Protein AF-0000000082602924 (afdb_homodimer)

Nearest PDB structures (foldseek):
  3fac-assembly6_F  TM=8.490E-01  e=7.541E-09  Cereibacter sphaeroides 2.4.1
  9bln-assembly1_U  TM=2.826E-01  e=4.260E+00  Homo sapiens
  8oz0-assembly1_I  TM=2.566E-01  e=4.260E+00  Homo sapiens
  6c5v-assembly1_A  TM=2.042E-01  e=4.821E+00  human gammaherpesvirus 4
  3fac-assembly6_F  TM=8.490E-01  e=7.021E-09  Cereibacter sphaeroides 2.4.1

Radius of gyration: 43.22 Å; Cα contacts (8 Å, |Δi|>4): 632; chains: 2; bounding box: 108×196×93 Å

Structure (mmCIF, N/CA/C/O backbone):
data_AF-0000000082602924-model_v1
#
loop_
_entity.id
_entity.type
_entity.pdbx_description
1 polymer 'Centromere protein V'
#
loop_
_atom_site.group_PDB
_atom_site.id
_atom_site.type_symbol
_atom_site.label_atom_id
_atom_site.label_alt_id
_atom_site.label_comp_id
_atom_site.label_asym_id
_atom_site.label_entity_id
_atom_site.label_seq_id
_atom_site.pdbx_PDB_ins_code
_atom_site.Cartn_x
_atom_site.Cartn_y
_atom_site.Cartn_z
_atom_site.occupancy
_atom_site.B_iso_or_equiv
_atom_site.auth_seq_id
_atom_site.auth_comp_id
_atom_site.auth_asym_id
_atom_site.auth_atom_id
_atom_site.pdbx_PDB_model_num
ATOM 1 N N . MET A 1 1 ? 17.094 116.312 -59.375 1 24.36 1 MET A N 1
ATOM 2 C CA . MET A 1 1 ? 17.141 116.312 -57.906 1 24.36 1 MET A CA 1
ATOM 3 C C . MET A 1 1 ? 16.641 115 -57.312 1 24.36 1 MET A C 1
ATOM 5 O O . MET A 1 1 ? 15.438 114.812 -57.219 1 24.36 1 MET A O 1
ATOM 9 N N . GLY A 1 2 ? 17.297 113.875 -57.625 1 24.22 2 GLY A N 1
ATOM 10 C CA . GLY A 1 2 ? 16.875 112.562 -57.969 1 24.22 2 GLY A CA 1
ATOM 11 C C . GLY A 1 2 ? 16.516 111.688 -56.75 1 24.22 2 GLY A C 1
ATOM 12 O O . GLY A 1 2 ? 15.812 110.688 -56.875 1 24.22 2 GLY A O 1
ATOM 13 N N . MET A 1 3 ? 17.094 112 -55.562 1 22.67 3 MET A N 1
ATOM 14 C CA . MET A 1 3 ? 17.844 110.938 -54.906 1 22.67 3 MET A CA 1
ATOM 15 C C . MET A 1 3 ? 16.906 110 -54.125 1 22.67 3 MET A C 1
ATOM 17 O O . MET A 1 3 ? 17.172 108.812 -54 1 22.67 3 MET A O 1
ATOM 21 N N . CYS A 1 4 ? 15.898 110.438 -53.375 1 23.81 4 CYS A N 1
ATOM 22 C CA . CYS A 1 4 ? 16.031 110.188 -51.969 1 23.81 4 CYS A CA 1
ATOM 23 C C . CYS A 1 4 ? 15.344 108.875 -51.562 1 23.81 4 CYS A C 1
ATOM 25 O O . CYS A 1 4 ? 14.523 108.812 -50.656 1 23.81 4 CYS A O 1
ATOM 27 N N . LEU A 1 5 ? 15.016 107.875 -52.469 1 27.69 5 LEU A N 1
ATOM 28 C CA . LEU A 1 5 ? 13.922 106.938 -52.219 1 27.69 5 LEU A CA 1
ATOM 29 C C . LEU A 1 5 ? 14.297 105.938 -51.125 1 27.69 5 LEU A C 1
ATOM 31 O O . LEU A 1 5 ? 15.242 105.188 -51.281 1 27.69 5 LEU A O 1
ATOM 35 N N . GLN A 1 6 ? 14.273 106.375 -49.844 1 22.84 6 GLN A N 1
ATOM 36 C CA . GLN A 1 6 ? 14.859 105.75 -48.688 1 22.84 6 GLN A CA 1
ATOM 37 C C . GLN A 1 6 ? 14.203 104.375 -48.438 1 22.84 6 GLN A C 1
ATOM 39 O O . GLN A 1 6 ? 12.977 104.25 -48.375 1 22.84 6 GLN A O 1
ATOM 44 N N . PRO A 1 7 ? 14.789 103.188 -48.75 1 22.53 7 PRO A N 1
ATOM 45 C CA . PRO A 1 7 ? 14.203 101.812 -48.781 1 22.53 7 PRO A CA 1
ATOM 46 C C . PRO A 1 7 ? 13.82 101.312 -47.406 1 22.53 7 PRO A C 1
ATOM 48 O O . PRO A 1 7 ? 13.031 100.375 -47.312 1 22.53 7 PRO A O 1
ATOM 51 N N . ARG A 1 8 ? 14.383 101.938 -46.25 1 23.73 8 ARG A N 1
ATOM 52 C CA . ARG A 1 8 ? 15.125 101.125 -45.312 1 23.73 8 ARG A CA 1
ATOM 53 C C . ARG A 1 8 ? 14.25 100 -44.719 1 23.73 8 ARG A C 1
ATOM 55 O O . ARG A 1 8 ? 13.016 100.125 -44.781 1 23.73 8 ARG A O 1
ATOM 62 N N . TYR A 1 9 ? 14.812 99 -43.906 1 20.02 9 TYR A N 1
ATOM 63 C CA . TYR A 1 9 ? 14.945 97.625 -43.375 1 20.02 9 TYR A CA 1
ATOM 64 C C . TYR A 1 9 ? 14.047 97.438 -42.156 1 20.02 9 TYR A C 1
ATOM 66 O O . TYR A 1 9 ? 14.062 98.25 -41.219 1 20.02 9 TYR A O 1
ATOM 74 N N . MET A 1 10 ? 12.766 97.188 -42.281 1 24.98 10 MET A N 1
ATOM 75 C CA . MET A 1 10 ? 11.812 97.125 -41.156 1 24.98 10 MET A CA 1
ATOM 76 C C . MET A 1 10 ? 12.297 96.188 -40.062 1 24.98 10 MET A C 1
ATOM 78 O O . MET A 1 10 ? 12.758 95.062 -40.344 1 24.98 10 MET A O 1
ATOM 82 N N . PRO A 1 11 ? 12.836 96.75 -38.906 1 24.25 11 PRO A N 1
ATOM 83 C CA . PRO A 1 11 ? 13.5 96.062 -37.812 1 24.25 11 PRO A CA 1
ATOM 84 C C . PRO A 1 11 ? 12.648 94.938 -37.219 1 24.25 11 PRO A C 1
ATOM 86 O O . PRO A 1 11 ? 11.422 95.062 -37.125 1 24.25 11 PRO A O 1
ATOM 89 N N . LEU A 1 12 ? 12.93 93.625 -37.438 1 27.38 12 LEU A N 1
ATOM 90 C CA . LEU A 1 12 ? 12.344 92.312 -37.094 1 27.38 12 LEU A CA 1
ATOM 91 C C . LEU A 1 12 ? 12.266 92.188 -35.562 1 27.38 12 LEU A C 1
ATOM 93 O O . LEU A 1 12 ? 13.297 92.125 -34.906 1 27.38 12 LEU A O 1
ATOM 97 N N . THR A 1 13 ? 11.57 93.062 -34.844 1 25.84 13 THR A N 1
ATOM 98 C CA . THR A 1 13 ? 11.68 93.062 -33.375 1 25.84 13 THR A CA 1
ATOM 99 C C . THR A 1 13 ? 11.633 91.688 -32.781 1 25.84 13 THR A C 1
ATOM 101 O O .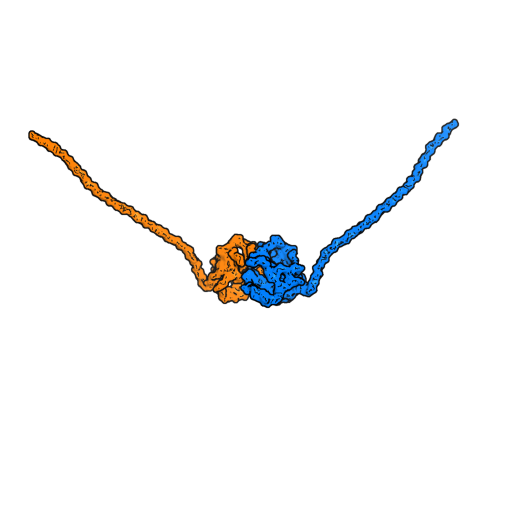 THR A 1 13 ? 11.242 90.75 -33.469 1 25.84 13 THR A O 1
ATOM 104 N N . GLY A 1 14 ? 11.789 91.562 -31.391 1 23.12 14 GLY A N 1
ATOM 105 C CA . GLY A 1 14 ? 12.391 90.875 -30.281 1 23.12 14 GLY A CA 1
ATOM 106 C C . GLY A 1 14 ? 11.555 89.688 -29.812 1 23.12 14 GLY A C 1
ATOM 107 O O . GLY A 1 14 ? 10.391 89.812 -29.453 1 23.12 14 GLY A O 1
ATOM 108 N N . ILE A 1 15 ? 11.57 88.5 -30.375 1 28.84 15 ILE A N 1
ATOM 109 C CA . ILE A 1 15 ? 10.789 87.312 -30.141 1 28.84 15 ILE A CA 1
ATOM 110 C C . ILE A 1 15 ? 10.992 86.812 -28.703 1 28.84 15 ILE A C 1
ATOM 112 O O . ILE A 1 15 ? 12.117 86.562 -28.281 1 28.84 15 ILE A O 1
ATOM 116 N N . GLU A 1 16 ? 10.375 87.5 -27.688 1 28.88 16 GLU A N 1
ATOM 117 C CA . GLU A 1 16 ? 10.664 87.188 -26.297 1 28.88 16 GLU A CA 1
ATOM 118 C C . GLU A 1 16 ? 10.484 85.688 -26.062 1 28.88 16 GLU A C 1
ATOM 120 O O . GLU A 1 16 ? 9.609 85.062 -26.656 1 28.88 16 GLU A O 1
ATOM 125 N N . PRO A 1 17 ? 11.547 84.938 -25.594 1 29.44 17 PRO A N 1
ATOM 126 C CA . PRO A 1 17 ? 11.664 83.5 -25.406 1 29.44 17 PRO A CA 1
ATOM 127 C C . PRO A 1 17 ? 10.602 82.938 -24.453 1 29.44 17 PRO A C 1
ATOM 129 O O . PRO A 1 17 ? 10.227 83.625 -23.484 1 29.44 17 PRO A O 1
ATOM 132 N N . GLY A 1 18 ? 9.469 82.375 -24.922 1 23.8 18 GLY A N 1
ATOM 133 C CA . GLY A 1 18 ? 8.359 81.688 -24.234 1 23.8 18 GLY A CA 1
ATOM 134 C C . GLY A 1 18 ? 8.797 80.75 -23.141 1 23.8 18 GLY A C 1
ATOM 135 O O . GLY A 1 18 ? 9.898 80.188 -23.203 1 23.8 18 GLY A O 1
ATOM 136 N N . THR A 1 19 ? 8.289 81 -21.906 1 29 19 THR A N 1
ATOM 137 C CA . THR A 1 19 ? 8.469 80.375 -20.594 1 29 19 THR A CA 1
ATOM 138 C C . THR A 1 19 ? 8.328 78.875 -20.672 1 29 19 THR A C 1
ATOM 140 O O . THR A 1 19 ? 7.379 78.375 -21.281 1 29 19 THR A O 1
ATOM 143 N N . LEU A 1 20 ? 9.422 78.125 -20.656 1 28.28 20 LEU A N 1
ATOM 144 C CA . LEU A 1 20 ? 9.609 76.688 -20.594 1 28.28 20 LEU A CA 1
ATOM 145 C C . LEU A 1 20 ? 8.719 76.062 -19.516 1 28.28 20 LEU A C 1
ATOM 147 O O . LEU A 1 20 ? 8.727 76.562 -18.359 1 28.28 20 LEU A O 1
ATOM 151 N N . GLN A 1 21 ? 7.516 75.625 -19.859 1 24.14 21 GLN A N 1
ATOM 152 C CA . GLN A 1 21 ? 6.574 74.812 -19.062 1 24.14 21 GLN A CA 1
ATOM 153 C C . GLN A 1 21 ? 7.277 73.688 -18.328 1 24.14 21 GLN A C 1
ATOM 155 O O . GLN A 1 21 ? 7.992 72.875 -18.938 1 24.14 21 GLN A O 1
ATOM 160 N N . SER A 1 22 ? 7.742 73.938 -17.094 1 25.42 22 SER A N 1
ATOM 161 C CA . SER A 1 22 ? 8.336 72.938 -16.203 1 25.42 22 SER A CA 1
ATOM 162 C C . SER A 1 22 ? 7.488 71.688 -16.125 1 25.42 22 SER A C 1
ATOM 164 O O . SER A 1 22 ? 6.312 71.75 -15.766 1 25.42 22 SER A O 1
ATOM 166 N N . ALA A 1 23 ? 7.453 70.875 -17.172 1 29.61 23 ALA A N 1
ATOM 167 C CA . ALA A 1 23 ? 6.734 69.562 -17.094 1 29.61 23 ALA A CA 1
ATOM 168 C C . ALA A 1 23 ? 7 68.875 -15.773 1 29.61 23 ALA A C 1
ATOM 170 O O . ALA A 1 23 ? 8.148 68.812 -15.328 1 29.61 23 ALA A O 1
ATOM 171 N N . GLY A 1 24 ? 5.98 69 -14.891 1 26.83 24 GLY A N 1
ATOM 172 C CA . GLY A 1 24 ? 5.922 68.312 -13.594 1 26.83 24 GLY A CA 1
ATOM 173 C C . GLY A 1 24 ? 6.484 66.938 -13.602 1 26.83 24 GLY A C 1
ATOM 174 O O . GLY A 1 24 ? 6.449 66.25 -14.633 1 26.83 24 GLY A O 1
ATOM 175 N N . ARG A 1 25 ? 7.543 66.688 -12.875 1 31 25 ARG A N 1
ATOM 176 C CA . ARG A 1 25 ? 8.203 65.438 -12.508 1 31 25 ARG A CA 1
ATOM 177 C C . ARG A 1 25 ? 7.184 64.375 -12.148 1 31 25 ARG A C 1
ATOM 179 O O . ARG A 1 25 ? 6.453 64.5 -11.164 1 31 25 ARG A O 1
ATOM 186 N N . HIS A 1 26 ? 6.402 63.906 -13.188 1 29.03 26 HIS A N 1
ATOM 187 C CA . HIS A 1 26 ? 5.625 62.719 -12.805 1 29.03 26 HIS A CA 1
ATOM 188 C C . HIS A 1 26 ? 6.457 61.75 -11.969 1 29.03 26 HIS A C 1
ATOM 190 O O . HIS A 1 26 ? 7.52 61.312 -12.406 1 29.03 26 HIS A O 1
ATOM 196 N N . SER A 1 27 ? 6.523 62.094 -10.656 1 31.47 27 SER A N 1
ATOM 197 C CA . SER A 1 27 ? 7.074 61.094 -9.719 1 31.47 27 SER A CA 1
ATOM 198 C C . SER A 1 27 ? 6.586 59.688 -10.039 1 31.47 27 SER A C 1
ATOM 200 O O . SER A 1 27 ? 5.379 59.469 -10.156 1 31.47 27 SER A O 1
ATOM 202 N N . ILE A 1 28 ? 7.281 59 -10.938 1 35.72 28 ILE A N 1
ATOM 203 C CA . ILE A 1 28 ? 7.098 57.562 -11.117 1 35.72 28 ILE A CA 1
ATOM 204 C C . ILE A 1 28 ? 6.883 56.906 -9.766 1 35.72 28 ILE A C 1
ATOM 206 O O . ILE A 1 28 ? 7.715 57.031 -8.859 1 35.72 28 ILE A O 1
ATOM 210 N N . HIS A 1 29 ? 5.609 57.094 -9.211 1 32.53 29 HIS A N 1
ATOM 211 C CA . HIS A 1 29 ? 5.34 56.25 -8.055 1 32.53 29 HIS A CA 1
ATOM 212 C C . HIS A 1 29 ? 5.883 54.844 -8.258 1 32.53 29 HIS A C 1
ATOM 214 O O . HIS A 1 29 ? 5.566 54.188 -9.258 1 32.53 29 HIS A O 1
ATOM 220 N N . TRP A 1 30 ? 7.156 54.656 -7.883 1 32.38 30 TRP A N 1
ATOM 221 C CA . TRP A 1 30 ? 7.695 53.281 -7.77 1 32.38 30 TRP A CA 1
ATOM 222 C C . TRP A 1 30 ? 6.664 52.344 -7.168 1 32.38 30 TRP A C 1
ATOM 224 O O . TRP A 1 30 ? 6.148 52.594 -6.074 1 32.38 30 TRP A O 1
ATOM 234 N N . ALA A 1 31 ? 5.785 51.812 -8.016 1 36.78 31 ALA A N 1
ATOM 235 C CA . ALA A 1 31 ? 4.938 50.75 -7.52 1 36.78 31 ALA A CA 1
ATOM 236 C C . ALA A 1 31 ? 5.68 49.875 -6.504 1 36.78 31 ALA A C 1
ATOM 238 O O . ALA A 1 31 ? 6.844 49.531 -6.711 1 36.78 31 ALA A O 1
ATOM 239 N N . LYS A 1 32 ? 5.363 50.094 -5.184 1 38.66 32 LYS A N 1
ATOM 240 C CA . LYS A 1 32 ? 5.891 49.188 -4.156 1 38.66 32 LYS A CA 1
ATOM 241 C C . LYS A 1 32 ? 5.98 47.75 -4.676 1 38.66 32 LYS A C 1
ATOM 243 O O . LYS A 1 32 ? 5.113 47.312 -5.43 1 38.66 32 LYS A O 1
ATOM 248 N N . PRO A 1 33 ? 7.184 47.281 -4.91 1 37.31 33 PRO A N 1
ATOM 249 C CA . PRO A 1 33 ? 7.242 45.875 -5.312 1 37.31 33 PRO A CA 1
ATOM 250 C C . PRO A 1 33 ? 6.168 45 -4.641 1 37.31 33 PRO A C 1
ATOM 252 O O . PRO A 1 33 ? 5.707 45.344 -3.545 1 37.31 33 PRO A O 1
ATOM 255 N N . VAL A 1 34 ? 5.227 44.469 -5.363 1 38.22 34 VAL A N 1
ATOM 256 C CA . VAL A 1 34 ? 4.355 43.406 -4.848 1 38.22 34 VAL A CA 1
ATOM 257 C C . VAL A 1 34 ? 5.102 42.594 -3.805 1 38.22 34 VAL A C 1
ATOM 259 O O . VAL A 1 34 ? 6.262 42.219 -4 1 38.22 34 VAL A O 1
ATOM 262 N N . ARG A 1 35 ? 4.875 42.875 -2.502 1 36.91 35 ARG A N 1
ATOM 263 C CA . ARG A 1 35 ? 5.285 41.938 -1.461 1 36.91 35 ARG A CA 1
ATOM 264 C C . ARG A 1 35 ? 5.234 40.5 -1.97 1 36.91 35 ARG A C 1
ATOM 266 O O . ARG A 1 35 ? 4.164 40 -2.309 1 36.91 35 ARG A O 1
ATOM 273 N N . ALA A 1 36 ? 6.133 40.094 -2.76 1 37.97 36 ALA A N 1
ATOM 274 C CA . ALA A 1 36 ? 6.309 38.656 -2.869 1 37.97 36 ALA A CA 1
ATOM 275 C C . ALA A 1 36 ? 5.766 37.938 -1.634 1 37.97 36 ALA A C 1
ATOM 277 O O . ALA A 1 36 ? 5.902 38.438 -0.512 1 37.97 36 ALA A O 1
ATOM 278 N N . ARG A 1 37 ? 4.727 37.188 -1.816 1 37.66 37 ARG A N 1
ATOM 279 C CA . ARG A 1 37 ? 4.285 36.219 -0.809 1 37.66 37 ARG A CA 1
ATOM 280 C C . ARG A 1 37 ? 5.449 35.781 0.076 1 37.66 37 ARG A C 1
ATOM 282 O O . ARG A 1 37 ? 6.438 35.219 -0.416 1 37.66 37 ARG A O 1
ATOM 289 N N . LEU A 1 38 ? 5.836 36.562 1.024 1 34.66 38 LEU A N 1
ATOM 290 C CA . LEU A 1 38 ? 6.613 36 2.121 1 34.66 38 LEU A CA 1
ATOM 291 C C . LEU A 1 38 ? 6.434 34.5 2.182 1 34.66 38 LEU A C 1
ATOM 293 O O . LEU A 1 38 ? 5.309 34 2.227 1 34.66 38 LEU A O 1
ATOM 297 N N . ASN A 1 39 ? 7.246 33.781 1.478 1 38.91 39 ASN A N 1
ATOM 298 C CA . ASN A 1 39 ? 7.293 32.375 1.938 1 38.91 39 ASN A CA 1
ATOM 299 C C . ASN A 1 39 ? 6.84 32.25 3.391 1 38.91 39 ASN A C 1
ATOM 301 O O . ASN A 1 39 ? 7.477 32.812 4.293 1 38.91 39 ASN A O 1
ATOM 305 N N . PHE A 1 40 ? 5.609 32.656 3.766 1 38.03 40 PHE A N 1
ATOM 306 C CA . PHE A 1 40 ? 5.086 32.281 5.07 1 38.03 40 PHE A CA 1
ATOM 307 C C . PHE A 1 40 ? 5.887 31.125 5.656 1 38.03 40 PHE A C 1
ATOM 309 O O . PHE A 1 40 ? 5.578 29.953 5.41 1 38.03 40 PHE A O 1
ATOM 316 N N . LEU A 1 41 ? 7.117 30.969 5.375 1 43.19 41 LEU A N 1
ATOM 317 C CA . LEU A 1 41 ? 7.852 30.047 6.234 1 43.19 41 LEU A CA 1
ATOM 318 C C . LEU A 1 41 ? 7.453 30.219 7.695 1 43.19 41 LEU A C 1
ATOM 320 O O . LEU A 1 41 ? 8.047 31.047 8.406 1 43.19 41 LEU A O 1
ATOM 324 N N . HIS A 1 42 ? 6.289 30.672 8.078 1 45.62 42 HIS A N 1
ATOM 325 C CA . HIS A 1 42 ? 6.043 30.375 9.484 1 45.62 42 HIS A CA 1
ATOM 326 C C . HIS A 1 42 ? 6.742 29.078 9.891 1 45.62 42 HIS A C 1
ATOM 328 O O . HIS A 1 42 ? 6.316 27.984 9.5 1 45.62 42 HIS A O 1
ATOM 334 N N . GLU A 1 43 ? 8.039 29.078 9.883 1 52.94 43 GLU A N 1
ATOM 335 C CA . GLU A 1 43 ? 8.852 28.016 10.461 1 52.94 43 GLU A CA 1
ATOM 336 C C . GLU A 1 43 ? 8.211 27.469 11.734 1 52.94 43 GLU A C 1
ATOM 338 O O . GLU A 1 43 ? 7.926 28.219 12.672 1 52.94 43 GLU A O 1
ATOM 343 N N . TYR A 1 44 ? 7.137 26.672 11.516 1 65.25 44 TYR A N 1
ATOM 344 C CA . TYR A 1 44 ? 6.609 25.922 12.656 1 65.25 44 TYR A CA 1
ATOM 345 C C . TYR A 1 44 ? 7.734 25.484 13.578 1 65.25 44 TYR A C 1
ATOM 347 O O . TYR A 1 44 ? 8.766 24.984 13.125 1 65.25 44 TYR A O 1
ATOM 355 N N . GLN A 1 45 ? 8.016 26.219 14.602 1 73.5 45 GLN A N 1
ATOM 356 C CA . GLN A 1 45 ? 9.094 25.875 15.516 1 73.5 45 GLN A CA 1
ATOM 357 C C . GLN A 1 45 ? 9.234 24.359 15.672 1 73.5 45 GLN A C 1
ATOM 359 O O . GLN A 1 45 ? 8.25 23.672 15.93 1 73.5 45 GLN A O 1
ATOM 364 N N . GLY A 1 46 ? 10.32 23.75 15.344 1 90.06 46 GLY A N 1
ATOM 365 C CA . GLY A 1 46 ? 10.703 22.359 15.547 1 90.06 46 GLY A CA 1
ATOM 366 C C . GLY A 1 46 ? 10.266 21.453 14.414 1 90.06 46 GLY A C 1
ATOM 367 O O . GLY A 1 46 ? 10.461 20.234 14.484 1 90.06 46 GLY A O 1
ATOM 368 N N . LEU A 1 47 ? 9.625 22.141 13.438 1 97 47 LEU A N 1
ATOM 369 C CA . LEU A 1 47 ? 9.188 21.312 12.312 1 97 47 LEU A CA 1
ATOM 370 C C . LEU A 1 47 ? 10.125 21.484 11.117 1 97 47 LEU A C 1
ATOM 372 O O . LEU A 1 47 ? 10.906 22.438 11.062 1 97 47 LEU A O 1
ATOM 376 N N . VAL A 1 48 ? 10.102 20.5 10.273 1 98.31 48 VAL A N 1
ATOM 377 C CA . VAL A 1 48 ? 10.812 20.531 9.008 1 98.31 48 VAL A CA 1
ATOM 378 C C . VAL A 1 48 ? 9.828 20.375 7.852 1 98.31 48 VAL A C 1
ATOM 380 O O . VAL A 1 48 ? 8.742 19.812 8.023 1 98.31 48 VAL A O 1
ATOM 383 N N . LYS A 1 49 ? 10.258 20.938 6.695 1 98.56 49 LYS A N 1
ATOM 384 C CA . LYS A 1 49 ? 9.445 20.766 5.496 1 98.56 49 LYS A CA 1
ATOM 385 C C . LYS A 1 49 ? 9.758 19.438 4.805 1 98.56 49 LYS A C 1
ATOM 387 O O . LYS A 1 49 ? 10.844 19.266 4.242 1 98.56 49 LYS A O 1
ATOM 392 N N . HIS A 1 50 ? 8.875 18.531 4.832 1 98.88 50 HIS A N 1
ATOM 393 C CA . HIS A 1 50 ? 8.945 17.328 4.02 1 98.88 50 HIS A CA 1
ATOM 394 C C . HIS A 1 50 ? 8.281 17.531 2.662 1 98.88 50 HIS A C 1
ATOM 396 O O . HIS A 1 50 ? 7.309 18.281 2.549 1 98.88 50 HIS A O 1
ATOM 402 N N . THR A 1 51 ? 8.812 16.906 1.656 1 98.94 51 THR A N 1
ATOM 403 C CA . THR A 1 51 ? 8.172 16.797 0.351 1 98.94 51 THR A CA 1
ATOM 404 C C . THR A 1 51 ? 7.922 15.344 -0.012 1 98.94 51 THR A C 1
ATOM 406 O O . THR A 1 51 ? 8.562 14.445 0.543 1 98.94 51 THR A O 1
ATOM 409 N N . GLY A 1 52 ? 6.906 15.141 -0.838 1 98.94 52 GLY A N 1
ATOM 410 C CA . GLY A 1 52 ? 6.586 13.789 -1.263 1 98.94 52 GLY A CA 1
ATOM 411 C C . GLY A 1 52 ? 5.609 13.742 -2.422 1 98.94 52 GLY A C 1
ATOM 412 O O . GLY A 1 52 ? 5.379 14.758 -3.088 1 98.94 52 GLY A O 1
ATOM 413 N N . GLY A 1 53 ? 5.117 12.547 -2.697 1 98.94 53 GLY A N 1
ATOM 414 C CA . GLY A 1 53 ? 4.195 12.375 -3.807 1 98.94 53 GLY A CA 1
ATOM 415 C C . GLY A 1 53 ? 4.039 10.922 -4.23 1 98.94 53 GLY A C 1
ATOM 416 O O . GLY A 1 53 ? 4.562 10.023 -3.578 1 98.94 53 GLY A O 1
ATOM 417 N N . CYS A 1 54 ? 3.299 10.766 -5.309 1 99 54 CYS A N 1
ATOM 418 C CA . CYS A 1 54 ? 3.084 9.43 -5.852 1 99 54 CYS A CA 1
ATOM 419 C C . CYS A 1 54 ? 4.293 8.969 -6.66 1 99 54 CYS A C 1
ATOM 421 O O . CYS A 1 54 ? 5.348 9.602 -6.621 1 99 54 CYS A O 1
ATOM 423 N N . HIS A 1 55 ? 4.219 7.848 -7.312 1 99 55 HIS A N 1
ATOM 424 C CA . HIS A 1 55 ? 5.379 7.281 -7.992 1 99 55 HIS A CA 1
ATOM 425 C C . HIS A 1 55 ? 5.605 7.941 -9.344 1 99 55 HIS A C 1
ATOM 427 O O . HIS A 1 55 ? 6.746 8.219 -9.727 1 99 55 HIS A O 1
ATOM 433 N N . CYS A 1 56 ? 4.59 8.164 -10.141 1 98.94 56 CYS A N 1
ATOM 434 C CA . CYS A 1 56 ? 4.715 8.656 -11.508 1 98.94 56 CYS A CA 1
ATOM 435 C C . CYS A 1 56 ? 4.992 10.148 -11.531 1 98.94 56 CYS A C 1
ATOM 437 O O . CYS A 1 56 ? 5.309 10.711 -12.586 1 98.94 56 CYS A O 1
ATOM 439 N N . GLY A 1 57 ? 4.758 10.812 -10.43 1 98.88 57 GLY A N 1
ATOM 440 C CA . GLY A 1 57 ? 5.078 12.227 -10.328 1 98.88 57 GLY A CA 1
ATOM 441 C C . GLY A 1 57 ? 3.881 13.125 -10.555 1 98.88 57 GLY A C 1
ATOM 442 O O . GLY A 1 57 ? 3.965 14.344 -10.367 1 98.88 57 GLY A O 1
ATOM 443 N N . ALA A 1 58 ? 2.748 12.594 -10.828 1 98.94 58 ALA A N 1
ATOM 444 C CA . ALA A 1 58 ? 1.561 13.398 -11.102 1 98.94 58 ALA A CA 1
ATOM 445 C C . ALA A 1 58 ? 1.077 14.102 -9.836 1 98.94 58 ALA A C 1
ATOM 447 O O . ALA A 1 58 ? 0.499 15.188 -9.914 1 98.94 58 ALA A O 1
ATOM 448 N N . VAL A 1 59 ? 1.33 13.539 -8.703 1 99 59 VAL A N 1
ATOM 449 C CA . VAL A 1 59 ? 0.919 14.094 -7.418 1 99 59 VAL A CA 1
ATOM 450 C C . VAL A 1 59 ? 2.152 14.453 -6.594 1 99 59 VAL A C 1
ATOM 452 O O . VAL A 1 59 ? 3.016 13.609 -6.352 1 99 59 VAL A O 1
ATOM 455 N N . ARG A 1 60 ? 2.264 15.695 -6.207 1 99 60 ARG A N 1
ATOM 456 C CA . ARG A 1 60 ? 3.338 16.203 -5.359 1 99 60 ARG A CA 1
ATOM 457 C C . ARG A 1 60 ? 2.789 17.078 -4.246 1 99 60 ARG A C 1
ATOM 459 O O . ARG A 1 60 ? 1.844 17.844 -4.465 1 99 60 ARG A O 1
ATOM 466 N N . PHE A 1 61 ? 3.436 16.984 -3.088 1 98.94 61 PHE A N 1
ATOM 467 C CA . PHE A 1 61 ? 2.988 17.797 -1.966 1 98.94 61 PHE A CA 1
ATOM 468 C C . PHE A 1 61 ? 4.168 18.219 -1.099 1 98.94 61 PHE A C 1
ATOM 470 O O . PHE A 1 61 ? 5.281 17.719 -1.265 1 98.94 61 PHE A O 1
ATOM 477 N N . GLU A 1 62 ? 3.955 19.141 -0.221 1 98.94 62 GLU A N 1
ATOM 478 C CA . GLU A 1 62 ? 4.809 19.484 0.914 1 98.94 62 GLU A CA 1
ATOM 479 C C . GLU A 1 62 ? 4.02 19.469 2.221 1 98.94 62 GLU A C 1
ATOM 481 O O . GLU A 1 62 ? 2.812 19.719 2.227 1 98.94 62 GLU A O 1
ATOM 486 N N . VAL A 1 63 ? 4.754 19.156 3.283 1 98.88 63 VAL A N 1
ATOM 487 C CA . VAL A 1 63 ? 4.113 19.062 4.594 1 98.88 63 VAL A CA 1
ATOM 488 C C . VAL A 1 63 ? 5.121 19.406 5.684 1 98.88 63 VAL A C 1
ATOM 490 O O . VAL A 1 63 ? 6.281 19 5.629 1 98.88 63 VAL A O 1
ATOM 493 N N . TRP A 1 64 ? 4.648 20.219 6.547 1 98.62 64 TRP A N 1
ATOM 494 C CA . TRP A 1 64 ? 5.469 20.547 7.707 1 98.62 64 TRP A CA 1
ATOM 495 C C . TRP A 1 64 ? 5.172 19.594 8.867 1 98.62 64 TRP A C 1
ATOM 497 O O . TRP A 1 64 ? 4.023 19.484 9.305 1 98.62 64 TRP A O 1
ATOM 507 N N . ALA A 1 65 ? 6.199 18.906 9.367 1 98.44 65 ALA A N 1
ATOM 508 C CA . ALA A 1 65 ? 6.098 17.953 10.477 1 98.44 65 ALA A CA 1
ATOM 509 C C . ALA A 1 65 ? 7.461 17.719 11.109 1 98.44 65 ALA A C 1
ATOM 511 O O . ALA A 1 65 ? 8.492 18.125 10.57 1 98.44 65 ALA A O 1
ATOM 512 N N . SER A 1 66 ? 7.426 17.172 12.312 1 97.75 66 SER A N 1
ATOM 513 C CA . SER A 1 66 ? 8.664 16.812 12.992 1 97.75 66 SER A CA 1
ATOM 514 C C . SER A 1 66 ? 9.523 15.891 12.133 1 97.75 66 SER A C 1
ATOM 516 O O . SER A 1 66 ? 8.992 15.102 11.344 1 97.75 66 SER A O 1
ATOM 518 N N . ALA A 1 67 ? 10.828 15.969 12.266 1 98.5 67 ALA A N 1
ATOM 519 C CA . ALA A 1 67 ? 11.734 15.016 11.633 1 98.5 67 ALA A CA 1
ATOM 520 C C . ALA A 1 67 ? 11.609 13.633 12.266 1 98.5 67 ALA A C 1
ATOM 522 O O . ALA A 1 67 ? 12.047 12.641 11.688 1 98.5 67 ALA A O 1
ATOM 523 N N . ASP A 1 68 ? 11.141 13.578 13.5 1 98.5 68 ASP A N 1
ATOM 524 C CA . ASP A 1 68 ? 10.805 12.336 14.195 1 98.5 68 ASP A CA 1
ATOM 525 C C . ASP A 1 68 ? 9.32 12.016 14.07 1 98.5 68 ASP A C 1
ATOM 527 O O . ASP A 1 68 ? 8.484 12.664 14.711 1 98.5 68 ASP A O 1
ATOM 531 N N . LEU A 1 69 ? 8.984 11.023 13.297 1 98.62 69 LEU A N 1
ATOM 532 C CA . LEU A 1 69 ? 7.598 10.781 12.914 1 98.62 69 LEU A CA 1
ATOM 533 C C . LEU A 1 69 ? 6.945 9.766 13.836 1 98.62 69 LEU A C 1
ATOM 535 O O . LEU A 1 69 ? 7.574 8.773 14.227 1 98.62 69 LEU A O 1
ATOM 539 N N . HIS A 1 70 ? 5.723 10.039 14.203 1 98.38 70 HIS A N 1
ATOM 540 C CA . HIS A 1 70 ? 4.832 9.094 14.867 1 98.38 70 HIS A CA 1
ATOM 541 C C . HIS A 1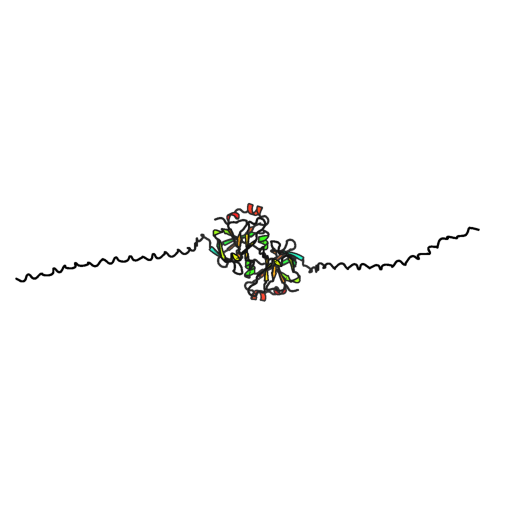 70 ? 3.855 8.469 13.875 1 98.38 70 HIS A C 1
ATOM 543 O O . HIS A 1 70 ? 2.922 9.133 13.414 1 98.38 70 HIS A O 1
ATOM 549 N N . ILE A 1 71 ? 4.043 7.18 13.625 1 98.88 71 ILE A N 1
ATOM 550 C CA . ILE A 1 71 ? 3.332 6.504 12.547 1 98.88 71 ILE A CA 1
ATOM 551 C C . ILE A 1 71 ? 2.289 5.555 13.133 1 98.88 71 ILE A C 1
ATOM 553 O O . ILE A 1 71 ? 2.594 4.766 14.031 1 98.88 71 ILE A O 1
ATOM 557 N N . PHE A 1 72 ? 1.096 5.676 12.586 1 98.88 72 PHE A N 1
ATOM 558 C CA . PHE A 1 72 ? 0.058 4.719 12.953 1 98.88 72 PHE A CA 1
ATOM 559 C C . PHE A 1 72 ? 0.049 3.535 12 1 98.88 72 PHE A C 1
ATOM 561 O O . PHE A 1 72 ? 0.112 3.715 10.781 1 98.88 72 PHE A O 1
ATOM 568 N N . ASP A 1 73 ? 0.018 2.346 12.555 1 98.75 73 ASP A N 1
ATOM 569 C CA . ASP A 1 73 ? -0.21 1.093 11.836 1 98.75 73 ASP A CA 1
ATOM 570 C C . ASP A 1 73 ? -1.574 0.502 12.188 1 98.75 73 ASP A C 1
ATOM 572 O O . ASP A 1 73 ? -1.703 -0.243 13.164 1 98.75 73 ASP A O 1
ATOM 576 N N . CYS A 1 74 ? -2.549 0.828 11.359 1 98.75 74 CYS A N 1
ATOM 577 C CA . CYS A 1 74 ? -3.943 0.474 11.602 1 98.75 74 CYS A CA 1
ATOM 578 C C . CYS A 1 74 ? -4.289 -0.856 10.945 1 98.75 74 CYS A C 1
ATOM 580 O O . CYS A 1 74 ? -3.889 -1.113 9.805 1 98.75 74 CYS A O 1
ATOM 582 N N . ASN A 1 75 ? -5.098 -1.666 11.578 1 98.62 75 ASN A N 1
ATOM 583 C CA . ASN A 1 75 ? -5.414 -2.98 11.031 1 98.62 75 ASN A CA 1
ATOM 584 C C . ASN A 1 75 ? -6.852 -3.045 10.523 1 98.62 75 ASN A C 1
ATOM 586 O O . ASN A 1 75 ? -7.441 -4.125 10.445 1 98.62 75 ASN A O 1
ATOM 590 N N . CYS A 1 76 ? -7.516 -1.866 10.25 1 98.69 76 CYS A N 1
ATOM 591 C CA . CYS A 1 76 ? -8.82 -1.938 9.602 1 98.69 76 CYS A CA 1
ATOM 592 C C . CYS A 1 76 ? -8.703 -2.52 8.195 1 98.69 76 CYS A C 1
ATOM 594 O O . CYS A 1 76 ? -7.594 -2.686 7.68 1 98.69 76 CYS A O 1
ATOM 596 N N . SER A 1 77 ? -9.797 -2.814 7.559 1 98.75 77 SER A N 1
ATOM 597 C CA . SER A 1 77 ? -9.812 -3.574 6.312 1 98.75 77 SER A CA 1
ATOM 598 C C . SER A 1 77 ? -9.102 -2.818 5.195 1 98.75 77 SER A C 1
ATOM 600 O O . SER A 1 77 ? -8.305 -3.4 4.453 1 98.75 77 SER A O 1
ATOM 602 N N . VAL A 1 78 ? -9.328 -1.542 5.082 1 98.94 78 VAL A N 1
ATOM 603 C CA . VAL A 1 78 ? -8.781 -0.802 3.949 1 98.94 78 VAL A CA 1
ATOM 604 C C . VAL A 1 78 ? -7.309 -0.497 4.195 1 98.94 78 VAL A C 1
ATOM 606 O O . VAL A 1 78 ? -6.492 -0.546 3.271 1 98.94 78 VAL A O 1
ATOM 609 N N . CYS A 1 79 ? -6.875 -0.186 5.422 1 98.94 79 CYS A N 1
ATOM 610 C CA . CYS A 1 79 ? -5.469 0.056 5.727 1 98.94 79 CYS A CA 1
ATOM 611 C C . CYS A 1 79 ? -4.645 -1.21 5.527 1 98.94 79 CYS A C 1
ATOM 613 O O . CYS A 1 79 ? -3.512 -1.149 5.047 1 98.94 79 CYS A O 1
ATOM 615 N N . LYS A 1 80 ? -5.223 -2.355 5.93 1 98.88 80 LYS A N 1
ATOM 616 C CA . LYS A 1 80 ? -4.535 -3.623 5.699 1 98.88 80 LYS A CA 1
ATOM 617 C C . LYS A 1 80 ? -4.273 -3.844 4.211 1 98.88 80 LYS A C 1
ATOM 619 O O . LYS A 1 80 ? -3.135 -4.09 3.807 1 98.88 80 LYS A O 1
ATOM 624 N N . LYS A 1 81 ? -5.262 -3.635 3.424 1 98.94 81 LYS A N 1
ATOM 625 C CA . LYS A 1 81 ? -5.133 -3.967 2.006 1 98.94 81 LYS A CA 1
ATOM 626 C C . LYS A 1 81 ? -4.277 -2.936 1.277 1 98.94 81 LYS A C 1
ATOM 628 O O . LYS A 1 81 ? -3.57 -3.27 0.324 1 98.94 81 LYS A O 1
ATOM 633 N N . LYS A 1 82 ? -4.285 -1.745 1.74 1 98.94 82 LYS A N 1
ATOM 634 C CA . LYS A 1 82 ? -3.488 -0.692 1.115 1 98.94 82 LYS A CA 1
ATOM 635 C C . LYS A 1 82 ? -2.088 -0.628 1.718 1 98.94 82 LYS A C 1
ATOM 637 O O . LYS A 1 82 ? -1.194 0.01 1.159 1 98.94 82 LYS A O 1
ATOM 642 N N . GLN A 1 83 ? -1.982 -1.314 2.855 1 98.81 83 GLN A N 1
ATOM 643 C CA . GLN A 1 83 ? -0.756 -1.164 3.633 1 98.81 83 GLN A CA 1
ATOM 644 C C . GLN A 1 83 ? -0.492 0.302 3.967 1 98.81 83 GLN A C 1
ATOM 646 O O . GLN A 1 83 ? 0.604 0.812 3.725 1 98.81 83 GLN A O 1
ATOM 651 N N . ASN A 1 84 ? -1.531 0.884 4.535 1 98.81 84 ASN A N 1
ATOM 652 C CA . ASN A 1 84 ? -1.534 2.318 4.805 1 98.81 84 ASN A CA 1
ATOM 653 C C . ASN A 1 84 ? -1.019 2.629 6.207 1 98.81 84 ASN A C 1
ATOM 655 O O . ASN A 1 84 ? -1.793 2.652 7.164 1 98.81 84 ASN A O 1
ATOM 659 N N . ARG A 1 85 ? 0.242 2.82 6.375 1 98.81 85 ARG A N 1
ATOM 660 C CA . ARG A 1 85 ? 0.832 3.473 7.539 1 98.81 85 ARG A CA 1
ATOM 661 C C . ARG A 1 85 ? 0.959 4.977 7.316 1 98.81 85 ARG A C 1
ATOM 663 O O . ARG A 1 85 ? 1.302 5.418 6.219 1 98.81 85 ARG A O 1
ATOM 670 N N . HIS A 1 86 ? 0.65 5.719 8.367 1 98.94 86 HIS A N 1
ATOM 671 C CA . HIS A 1 86 ? 0.618 7.156 8.117 1 98.94 86 HIS A CA 1
ATOM 672 C C . HIS A 1 86 ? 0.861 7.945 9.398 1 98.94 86 HIS A C 1
ATOM 674 O O . HIS A 1 86 ? 0.657 7.43 10.5 1 98.94 86 HIS A O 1
ATOM 680 N N . PHE A 1 87 ? 1.332 9.133 9.297 1 98.88 87 PHE A N 1
ATOM 681 C CA . PHE A 1 87 ? 1.323 10.125 10.367 1 98.88 87 PHE A CA 1
ATOM 682 C C . PHE A 1 87 ? 0.337 11.242 10.055 1 98.88 87 PHE A C 1
ATOM 684 O O . PHE A 1 87 ? -0.003 11.477 8.898 1 98.88 87 PHE A O 1
ATOM 691 N N . ILE A 1 88 ? -0.096 11.898 11.07 1 98.88 88 ILE A N 1
ATOM 692 C CA . ILE A 1 88 ? -1.216 12.828 10.945 1 98.88 88 ILE A CA 1
ATOM 693 C C . ILE A 1 88 ? -0.72 14.258 11.109 1 98.88 88 ILE A C 1
ATOM 695 O O . ILE A 1 88 ? 0.098 14.547 11.984 1 98.88 88 ILE A O 1
ATOM 699 N N . VAL A 1 89 ? -1.184 15.133 10.242 1 98.62 89 VAL A N 1
ATOM 700 C CA . VAL A 1 89 ? -0.876 16.562 10.336 1 98.62 89 VAL A CA 1
ATOM 701 C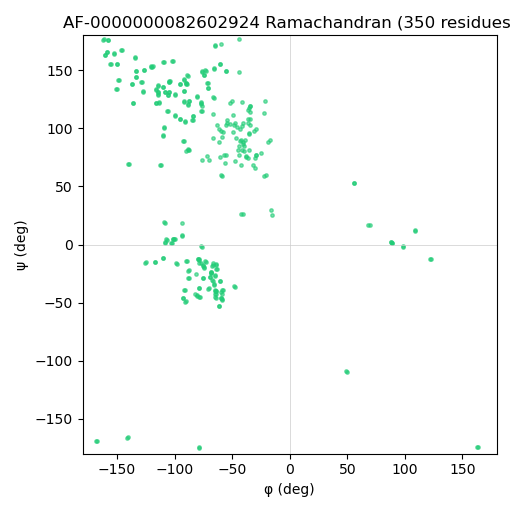 C . VAL A 1 89 ? -2.154 17.375 10.148 1 98.62 89 VAL A C 1
ATOM 703 O O . VAL A 1 89 ? -3.076 16.953 9.453 1 98.62 89 VAL A O 1
ATOM 706 N N . PRO A 1 90 ? -2.215 18.531 10.789 1 98.19 90 PRO A N 1
ATOM 707 C CA . PRO A 1 90 ? -3.311 19.453 10.445 1 98.19 90 PRO A CA 1
ATOM 708 C C . PRO A 1 90 ? -3.285 19.875 8.984 1 98.19 90 PRO A C 1
ATOM 710 O O . PRO A 1 90 ? -2.219 19.922 8.367 1 98.19 90 PRO A O 1
ATOM 713 N N . ALA A 1 91 ? -4.445 20.25 8.492 1 98.44 91 ALA A N 1
ATOM 714 C CA . ALA A 1 91 ? -4.566 20.672 7.098 1 98.44 91 ALA A CA 1
ATOM 715 C C . ALA A 1 91 ? -3.688 21.891 6.816 1 98.44 91 ALA A C 1
ATOM 717 O O . ALA A 1 91 ? -3.154 22.031 5.711 1 98.44 91 ALA A O 1
ATOM 718 N N . SER A 1 92 ? -3.461 22.75 7.719 1 97.81 92 SER A N 1
ATOM 719 C CA . SER A 1 92 ? -2.705 23.984 7.547 1 97.81 92 SER A CA 1
ATOM 720 C C . SER A 1 92 ? -1.235 23.703 7.258 1 97.81 92 SER A C 1
ATOM 722 O O . SER A 1 92 ? -0.51 24.578 6.777 1 97.81 92 SER A O 1
ATOM 724 N N . ARG A 1 93 ? -0.807 22.516 7.543 1 98.12 93 ARG A N 1
ATOM 725 C CA . ARG A 1 93 ? 0.605 22.172 7.391 1 98.12 93 ARG A CA 1
ATOM 726 C C . ARG A 1 93 ? 0.842 21.359 6.121 1 98.12 93 ARG A C 1
ATOM 728 O O . ARG A 1 93 ? 1.964 20.922 5.855 1 98.12 93 ARG A O 1
ATOM 735 N N . PHE A 1 94 ? -0.215 21.141 5.41 1 98.69 94 PHE A N 1
ATOM 736 C CA . PHE A 1 94 ? -0.15 20.375 4.176 1 98.69 94 PHE A CA 1
ATOM 737 C C . PHE A 1 94 ? -0.477 21.25 2.971 1 98.69 94 PHE A C 1
ATOM 739 O O . PHE A 1 94 ? -1.425 22.031 3.008 1 98.69 94 PHE A O 1
ATOM 746 N N . LYS A 1 95 ? 0.344 21.047 1.916 1 98.88 95 LYS A N 1
ATOM 747 C CA . LYS A 1 95 ? 0.078 21.734 0.655 1 98.88 95 LYS A CA 1
ATOM 748 C C . LYS A 1 95 ? 0.247 20.781 -0.531 1 98.88 95 LYS A C 1
ATOM 750 O O . LYS A 1 95 ? 1.327 20.234 -0.74 1 98.88 95 LYS A O 1
ATOM 755 N N . LEU A 1 96 ? -0.846 20.641 -1.297 1 98.94 96 LEU A N 1
ATOM 756 C CA . LEU A 1 96 ? -0.751 19.938 -2.578 1 98.94 96 LEU A CA 1
ATOM 757 C C . LEU A 1 96 ? -0.102 20.844 -3.631 1 98.94 96 LEU A C 1
ATOM 759 O O . LEU A 1 96 ? -0.612 21.922 -3.934 1 98.94 96 LEU A O 1
ATOM 763 N N . LEU A 1 97 ? 0.953 20.406 -4.148 1 98.88 97 LEU A N 1
ATOM 764 C CA . LEU A 1 97 ? 1.701 21.219 -5.102 1 98.88 97 LEU A CA 1
ATOM 765 C C . LEU A 1 97 ? 1.255 20.938 -6.531 1 98.88 97 LEU A C 1
ATOM 767 O O . LEU A 1 97 ? 1.307 21.812 -7.395 1 98.88 97 LEU A O 1
ATOM 771 N N . LYS A 1 98 ? 0.989 19.688 -6.805 1 98.56 98 LYS A N 1
ATOM 772 C CA . LYS A 1 98 ? 0.649 19.203 -8.141 1 98.56 98 LYS A CA 1
ATOM 773 C C . LYS A 1 98 ? -0.301 18.016 -8.062 1 98.56 98 LYS A C 1
ATOM 775 O O . LYS A 1 98 ? -0.173 17.156 -7.176 1 98.56 98 LYS A O 1
ATOM 780 N N . GLY A 1 99 ? -1.296 17.984 -9.039 1 98.75 99 GLY A N 1
ATOM 781 C CA . GLY A 1 99 ? -1.921 16.703 -9.305 1 98.75 99 GLY A CA 1
ATOM 782 C C . GLY A 1 99 ? -3.35 16.609 -8.805 1 98.75 99 GLY A C 1
ATOM 783 O O . GLY A 1 99 ? -3.902 15.523 -8.672 1 98.75 99 GLY A O 1
ATOM 784 N N . ALA A 1 100 ? -3.92 17.734 -8.438 1 98.75 100 ALA A N 1
ATOM 785 C CA . ALA A 1 100 ? -5.32 17.719 -8.023 1 98.75 100 ALA A CA 1
ATOM 786 C C . ALA A 1 100 ? -6.18 16.953 -9.031 1 98.75 100 ALA A C 1
ATOM 788 O O . ALA A 1 100 ? -7.074 16.203 -8.648 1 98.75 100 ALA A O 1
ATOM 789 N N . GLU A 1 101 ? -5.898 17.031 -10.281 1 98.62 101 GLU A N 1
ATOM 790 C CA . GLU A 1 101 ? -6.676 16.406 -11.352 1 98.62 101 GLU A CA 1
ATOM 791 C C . GLU A 1 101 ? -6.34 14.93 -11.477 1 98.62 101 GLU A C 1
ATOM 793 O O . GLU A 1 101 ? -7.059 14.18 -12.148 1 98.62 101 GLU A O 1
ATOM 798 N N . SER A 1 102 ? -5.309 14.438 -10.867 1 98.88 102 SER A N 1
ATOM 799 C CA . SER A 1 102 ? -4.844 13.062 -10.984 1 98.88 102 SER A CA 1
ATOM 800 C C . SER A 1 102 ? -5.258 12.227 -9.781 1 98.88 102 SER A C 1
ATOM 802 O O . SER A 1 102 ? -4.895 11.055 -9.672 1 98.88 102 SER A O 1
ATOM 804 N N . ILE A 1 103 ? -6.02 12.797 -8.906 1 98.88 103 ILE A N 1
ATOM 805 C CA . ILE A 1 103 ? -6.387 12.141 -7.656 1 98.88 103 ILE A CA 1
ATOM 806 C C . ILE A 1 103 ? -7.785 11.547 -7.777 1 98.88 103 ILE A C 1
ATOM 808 O O . ILE A 1 103 ? -8.703 12.195 -8.281 1 98.88 10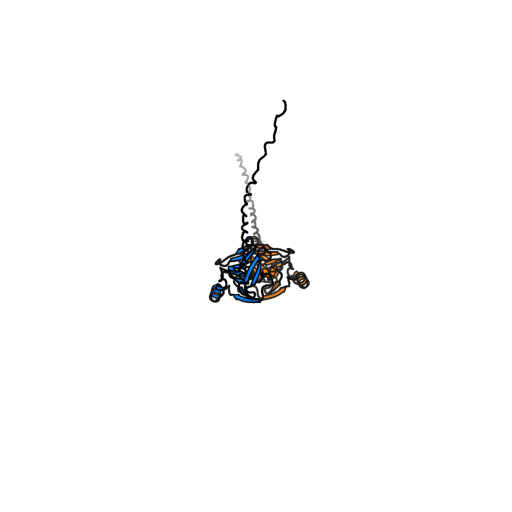3 ILE A O 1
ATOM 812 N N . THR A 1 104 ? -7.879 10.32 -7.445 1 98.88 104 THR A N 1
ATOM 813 C CA . THR A 1 104 ? -9.156 9.648 -7.238 1 98.88 104 THR A CA 1
ATOM 814 C C . THR A 1 104 ? -9.438 9.461 -5.75 1 98.88 104 THR A C 1
ATOM 816 O O . THR A 1 104 ? -8.523 9.18 -4.973 1 98.88 104 THR A O 1
ATOM 819 N N . THR A 1 105 ? -10.641 9.625 -5.352 1 98.94 105 THR A N 1
ATOM 820 C CA . THR A 1 105 ? -11.031 9.469 -3.953 1 98.94 105 THR A CA 1
ATOM 821 C C . THR A 1 105 ? -11.977 8.281 -3.789 1 98.94 105 THR A C 1
ATOM 823 O O . THR A 1 105 ? -12.961 8.164 -4.516 1 98.94 105 THR A O 1
ATOM 826 N N . TYR A 1 106 ? -11.703 7.434 -2.889 1 98.94 106 TYR A N 1
ATOM 827 C CA . TYR A 1 106 ? -12.539 6.301 -2.496 1 98.94 106 TYR A CA 1
ATOM 828 C C . TYR A 1 106 ? -13.039 6.461 -1.065 1 98.94 106 TYR A C 1
ATOM 830 O O . TYR A 1 106 ? -12.258 6.789 -0.164 1 98.94 106 TYR A O 1
ATOM 838 N N . THR A 1 107 ? -14.328 6.266 -0.899 1 98.94 107 THR A N 1
ATOM 839 C CA . THR A 1 107 ? -14.945 6.277 0.423 1 98.94 107 THR A CA 1
ATOM 840 C C . THR A 1 107 ? -15.906 5.105 0.58 1 98.94 107 THR A C 1
ATOM 842 O O . THR A 1 107 ? -16.344 4.516 -0.411 1 98.94 107 THR A O 1
ATOM 845 N N . PHE A 1 108 ? -16.219 4.789 1.792 1 98.81 108 PHE A N 1
ATOM 846 C CA . PHE A 1 108 ? -17.125 3.695 2.098 1 98.81 108 PHE A CA 1
ATOM 847 C C . PHE A 1 108 ? -17.656 3.814 3.52 1 98.81 108 PHE A C 1
ATOM 849 O O . PHE A 1 108 ? -17.219 4.68 4.281 1 98.81 108 PHE A O 1
ATOM 856 N N . ASN A 1 109 ? -18.531 2.92 3.828 1 97.69 109 ASN A N 1
ATOM 857 C CA . ASN A 1 109 ? -19.141 2.875 5.152 1 97.69 109 ASN A CA 1
ATOM 858 C C . ASN A 1 109 ? -19.656 4.246 5.582 1 97.69 109 ASN A C 1
ATOM 860 O O . ASN A 1 109 ? -20.516 4.832 4.914 1 97.69 109 ASN A O 1
ATOM 864 N N . THR A 1 110 ? -18.953 4.949 6.617 1 98 110 THR A N 1
ATOM 865 C CA . THR A 1 110 ? -19.422 6.246 7.094 1 98 110 THR A CA 1
ATOM 866 C C . THR A 1 110 ? -19.094 7.348 6.094 1 98 110 THR A C 1
ATOM 868 O O . THR A 1 110 ? -19.609 8.461 6.188 1 98 110 THR A O 1
ATOM 871 N N . HIS A 1 111 ? -18.203 7.152 5.188 1 98.56 111 HIS A N 1
ATOM 872 C CA . HIS A 1 111 ? -17.766 8.055 4.129 1 98.56 111 HIS A CA 1
ATOM 873 C C . HIS A 1 111 ? -17.016 9.258 4.703 1 98.56 111 HIS A C 1
ATOM 875 O O . HIS A 1 111 ? -16.781 10.242 3.996 1 98.56 111 HIS A O 1
ATOM 881 N N . LYS A 1 112 ? -16.578 9.133 5.973 1 98.38 112 LYS A N 1
ATOM 882 C CA . LYS A 1 112 ? -15.812 10.203 6.598 1 98.38 112 LYS A CA 1
ATOM 883 C C . LYS A 1 112 ? -14.367 10.203 6.121 1 98.38 112 LYS A C 1
ATOM 885 O O . LYS A 1 112 ? -13.805 11.258 5.816 1 98.38 112 LYS A O 1
ATOM 890 N N . ALA A 1 113 ? -13.797 9.008 6.094 1 98.81 113 ALA A N 1
ATOM 891 C CA . ALA A 1 113 ? -12.445 8.914 5.555 1 98.81 113 ALA A CA 1
ATOM 892 C C . ALA A 1 113 ? -12.445 9.117 4.039 1 98.81 113 ALA A C 1
ATOM 894 O O . ALA A 1 113 ? -13.312 8.602 3.338 1 98.81 113 ALA A O 1
ATOM 895 N N . GLN A 1 114 ? -11.57 9.891 3.539 1 98.94 114 GLN A N 1
ATOM 896 C CA . GLN A 1 114 ? -11.344 10.078 2.109 1 98.94 114 GLN A CA 1
ATOM 897 C C . GLN A 1 114 ? -10.023 9.445 1.672 1 98.94 114 GLN A C 1
ATOM 899 O O . GLN A 1 114 ? -8.953 10.023 1.864 1 98.94 114 GLN A O 1
ATOM 904 N N . HIS A 1 115 ? -10.094 8.266 1.094 1 98.94 115 HIS A N 1
ATOM 905 C CA . HIS A 1 115 ? -8.898 7.586 0.604 1 98.94 115 HIS A CA 1
ATOM 906 C C . HIS A 1 115 ? -8.523 8.07 -0.792 1 98.94 115 HIS A C 1
ATOM 908 O O . HIS A 1 115 ? -9.133 7.656 -1.781 1 98.94 115 HIS A O 1
ATOM 914 N N . THR A 1 116 ? -7.465 8.844 -0.884 1 98.94 116 THR A N 1
ATOM 915 C CA . THR A 1 116 ? -7.059 9.445 -2.148 1 98.94 116 THR A CA 1
ATOM 916 C C . THR A 1 116 ? -5.84 8.727 -2.721 1 98.94 116 THR A C 1
ATOM 918 O O . THR A 1 116 ? -4.93 8.344 -1.979 1 98.94 116 THR A O 1
ATOM 921 N N . PHE A 1 117 ? -5.816 8.523 -3.986 1 99 117 PHE A N 1
ATOM 922 C CA . PHE A 1 117 ? -4.676 7.891 -4.641 1 99 117 PHE A CA 1
ATOM 923 C C . PHE A 1 117 ? -4.523 8.398 -6.07 1 99 117 PHE A C 1
ATOM 925 O O . PHE A 1 117 ? -5.48 8.906 -6.66 1 99 117 PHE A O 1
ATOM 932 N N . CYS A 1 118 ? -3.346 8.336 -6.602 1 99 118 CYS A N 1
ATOM 933 C CA . CYS A 1 118 ? -3.066 8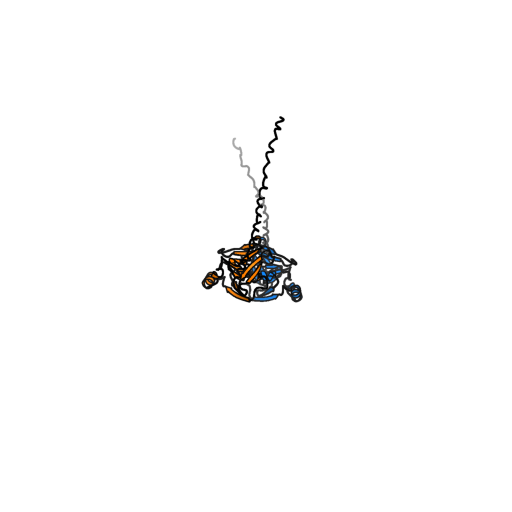.711 -7.984 1 99 118 CYS A CA 1
ATOM 934 C C . CYS A 1 118 ? -3.754 7.766 -8.961 1 99 118 CYS A C 1
ATOM 936 O O . CYS A 1 118 ? -3.547 6.551 -8.898 1 99 118 CYS A O 1
ATOM 938 N N . LYS A 1 119 ? -4.504 8.305 -9.852 1 98.88 119 LYS A N 1
ATOM 939 C CA . LYS A 1 119 ? -5.262 7.469 -10.781 1 98.88 119 LYS A CA 1
ATOM 940 C C . LYS A 1 119 ? -4.348 6.82 -11.812 1 98.88 119 LYS A C 1
ATOM 942 O O . LYS A 1 119 ? -4.758 5.902 -12.523 1 98.88 119 LYS A O 1
ATOM 947 N N . ARG A 1 120 ? -3.137 7.305 -11.93 1 98.88 120 ARG A N 1
ATOM 948 C CA . ARG A 1 120 ? -2.205 6.781 -12.93 1 98.88 120 ARG A CA 1
ATOM 949 C C . ARG A 1 120 ? -1.379 5.633 -12.352 1 98.88 120 ARG A C 1
ATOM 951 O O . ARG A 1 120 ? -1.31 4.555 -12.945 1 98.88 120 ARG A O 1
ATOM 958 N N . CYS A 1 121 ? -0.803 5.805 -11.188 1 98.94 121 CYS A N 1
ATOM 959 C CA . CYS A 1 121 ? 0.124 4.793 -10.695 1 98.94 121 CYS A CA 1
ATOM 960 C C . CYS A 1 121 ? -0.466 4.047 -9.508 1 98.94 121 CYS A C 1
ATOM 962 O O . CYS A 1 121 ? 0.116 3.072 -9.023 1 98.94 121 CYS A O 1
ATOM 964 N N . GLY A 1 122 ? -1.552 4.535 -8.961 1 98.94 122 GLY A N 1
ATOM 965 C CA . GLY A 1 122 ? -2.277 3.811 -7.926 1 98.94 122 GLY A CA 1
ATOM 966 C C . GLY A 1 122 ? -1.766 4.098 -6.527 1 98.94 122 GLY A C 1
ATOM 967 O O . GLY A 1 122 ? -2.312 3.59 -5.547 1 98.94 122 GLY A O 1
ATOM 968 N N . VAL A 1 123 ? -0.77 4.977 -6.34 1 99 123 VAL A N 1
ATOM 969 C CA . VAL A 1 123 ? -0.142 5.211 -5.043 1 99 123 VAL A CA 1
ATOM 970 C C . VAL A 1 123 ? -1.008 6.156 -4.211 1 99 123 VAL A C 1
ATOM 972 O O . VAL A 1 123 ? -1.446 7.199 -4.703 1 99 123 VAL A O 1
ATOM 975 N N . GLN A 1 124 ? -1.31 5.738 -3.039 1 99 124 GLN A N 1
ATOM 976 C CA . GLN A 1 124 ? -1.858 6.617 -2.014 1 99 124 GLN A CA 1
ATOM 977 C C . GLN A 1 124 ? -0.749 7.234 -1.168 1 99 124 GLN A C 1
ATOM 979 O O . GLN A 1 124 ? -0.204 6.582 -0.275 1 99 124 GLN A O 1
ATOM 984 N N . SER A 1 125 ? -0.519 8.531 -1.432 1 99 125 SER A N 1
ATOM 985 C CA . SER A 1 125 ? 0.58 9.172 -0.718 1 99 125 SER A CA 1
ATOM 986 C C . SER A 1 125 ? 0.072 9.969 0.482 1 99 125 SER A C 1
ATOM 988 O O . SER A 1 125 ? 0.848 10.32 1.37 1 99 125 SER A O 1
ATOM 990 N N . PHE A 1 126 ? -1.193 10.227 0.493 1 99 126 PHE A N 1
ATOM 991 C CA . PHE A 1 126 ? -1.902 10.844 1.607 1 99 126 PHE A CA 1
ATOM 992 C C . PHE A 1 126 ? -3.396 10.547 1.529 1 99 126 PHE A C 1
ATOM 994 O O . PHE A 1 126 ? -3.883 10.047 0.514 1 99 126 PHE A O 1
ATOM 1001 N N . TYR A 1 127 ? -4.066 10.789 2.604 1 98.94 127 TYR A N 1
ATOM 1002 C CA . TYR A 1 127 ? -5.523 10.695 2.662 1 98.94 127 TYR A CA 1
ATOM 1003 C C . TYR A 1 127 ? -6.078 11.531 3.811 1 98.94 127 TYR A C 1
ATOM 1005 O O . TYR A 1 127 ? -5.316 12.148 4.562 1 98.94 127 TYR A O 1
ATOM 1013 N N . THR A 1 128 ? -7.406 11.602 3.92 1 98.94 128 THR A N 1
ATOM 1014 C CA . THR A 1 128 ? -8.062 12.227 5.062 1 98.94 128 THR A CA 1
ATOM 1015 C C . THR A 1 128 ? -8.672 11.172 5.98 1 98.94 128 THR A C 1
ATOM 1017 O O . THR A 1 128 ? -9.625 10.484 5.605 1 98.94 128 THR A O 1
ATOM 1020 N N . PRO A 1 129 ? -8.133 11.094 7.191 1 98.81 129 PRO A N 1
ATOM 1021 C CA . PRO A 1 129 ? -8.578 10.023 8.094 1 98.81 129 PRO A CA 1
ATOM 1022 C C . PRO A 1 129 ? -9.953 10.305 8.703 1 98.81 129 PRO A C 1
ATOM 1024 O O . PRO A 1 129 ? -10.297 11.461 8.953 1 98.81 129 PRO A O 1
ATOM 1027 N N . ARG A 1 130 ? -10.648 9.258 8.961 1 98.44 130 ARG A N 1
ATOM 1028 C CA . ARG A 1 130 ? -11.883 9.359 9.734 1 98.44 130 ARG A CA 1
ATOM 1029 C C . ARG A 1 130 ? -11.617 9.969 11.109 1 98.44 130 ARG A C 1
ATOM 1031 O O . ARG A 1 130 ? -12.414 10.773 11.594 1 98.44 130 ARG A O 1
ATOM 1038 N N . SER A 1 131 ? -10.523 9.625 11.75 1 98.19 131 SER A N 1
ATOM 1039 C CA . SER A 1 131 ? -10.188 10.102 13.094 1 98.19 131 SER A CA 1
ATOM 1040 C C . SER A 1 131 ? -9.867 11.594 13.086 1 98.19 131 SER A C 1
ATOM 1042 O O . SER A 1 131 ? -9.922 12.25 14.125 1 98.19 131 SER A O 1
ATOM 1044 N N . ASN A 1 132 ? -9.453 12.133 11.961 1 98.44 132 ASN A N 1
ATOM 1045 C CA . ASN A 1 132 ? -8.953 13.5 11.828 1 98.44 132 ASN A CA 1
ATOM 1046 C C . ASN A 1 132 ? -9.445 14.156 10.539 1 98.44 132 ASN A C 1
ATOM 1048 O O . ASN A 1 132 ? -8.648 14.492 9.664 1 98.44 132 ASN A O 1
ATOM 1052 N N . PRO A 1 133 ? -10.727 14.438 10.461 1 97.62 133 PRO A N 1
ATOM 1053 C CA . PRO A 1 133 ? -11.297 14.945 9.203 1 97.62 133 PRO A CA 1
ATOM 1054 C C . PRO A 1 133 ? -10.734 16.312 8.812 1 97.62 133 PRO A C 1
ATOM 1056 O O . PRO A 1 133 ? -10.844 16.719 7.652 1 97.62 133 PRO A O 1
ATOM 1059 N N . GLY A 1 134 ? -10.094 17.047 9.734 1 97.75 134 GLY A N 1
ATOM 1060 C CA . GLY A 1 134 ? -9.523 18.359 9.469 1 97.75 134 GLY A CA 1
ATOM 1061 C C . GLY A 1 134 ? -8.055 18.312 9.086 1 97.75 134 GLY A C 1
ATOM 1062 O O . GLY A 1 134 ? -7.402 19.344 8.977 1 97.75 134 GLY A O 1
ATOM 1063 N N . GLY A 1 135 ? -7.523 17.125 8.898 1 98.75 135 GLY A N 1
ATOM 1064 C CA . GLY A 1 135 ? -6.117 16.953 8.562 1 98.75 135 GLY A CA 1
ATOM 1065 C C . GLY A 1 135 ? -5.875 15.867 7.535 1 98.75 135 GLY A C 1
ATOM 1066 O O . GLY A 1 135 ? -6.781 15.5 6.785 1 98.75 135 GLY A O 1
ATOM 1067 N N . PHE A 1 136 ? -4.598 15.531 7.477 1 98.94 136 PHE A N 1
ATOM 1068 C CA . PHE A 1 136 ? -4.176 14.516 6.516 1 98.94 136 PHE A CA 1
ATOM 1069 C C . PHE A 1 136 ? -3.348 13.438 7.203 1 98.94 136 PHE A C 1
ATOM 1071 O O . PHE A 1 136 ? -2.59 13.727 8.133 1 98.94 136 PHE A O 1
ATOM 1078 N N . GLY A 1 137 ? -3.559 12.242 6.828 1 98.94 137 GLY A N 1
ATOM 1079 C CA . GLY A 1 137 ? -2.596 11.172 7.027 1 98.94 137 GLY A CA 1
ATOM 1080 C C . GLY A 1 137 ? -1.601 11.039 5.891 1 98.94 137 GLY A C 1
ATOM 1081 O O . GLY A 1 137 ? -1.989 10.828 4.738 1 98.94 137 GLY A O 1
ATOM 1082 N N . ILE A 1 138 ? -0.327 11.172 6.184 1 99 138 ILE A N 1
ATOM 1083 C CA . ILE A 1 138 ? 0.729 11.141 5.18 1 99 138 ILE A CA 1
ATOM 1084 C C . ILE A 1 138 ? 1.464 9.805 5.246 1 99 138 ILE A C 1
ATOM 1086 O O . ILE A 1 138 ? 1.843 9.352 6.328 1 99 138 ILE A O 1
ATOM 1090 N N . ALA A 1 139 ? 1.604 9.234 4.078 1 99 139 ALA A N 1
ATOM 1091 C CA . ALA A 1 139 ? 2.387 8 3.998 1 99 139 ALA A CA 1
ATOM 1092 C C . ALA A 1 139 ? 3.881 8.297 4.066 1 99 139 ALA A C 1
ATOM 1094 O O . ALA A 1 139 ? 4.449 8.875 3.137 1 99 139 ALA A O 1
ATOM 1095 N N . PRO A 1 140 ? 4.559 7.859 5.098 1 98.94 140 PRO A N 1
ATOM 1096 C CA . PRO A 1 140 ? 5.977 8.203 5.211 1 98.94 140 PRO A CA 1
ATOM 1097 C C . PRO A 1 140 ? 6.824 7.594 4.094 1 98.94 140 PRO A C 1
ATOM 1099 O O . PRO A 1 140 ? 7.832 8.18 3.691 1 98.94 140 PRO A O 1
ATOM 1102 N N . HIS A 1 141 ? 6.395 6.504 3.543 1 98.88 141 HIS A N 1
ATOM 1103 C CA . HIS A 1 141 ? 7.129 5.812 2.492 1 98.88 141 HIS A CA 1
ATOM 1104 C C . HIS A 1 141 ? 6.973 6.52 1.15 1 98.88 141 HIS A C 1
ATOM 1106 O O . HIS A 1 141 ? 7.578 6.113 0.155 1 98.88 141 HIS A O 1
ATOM 1112 N N . CYS A 1 142 ? 6.211 7.598 1.136 1 98.94 142 CYS A N 1
ATOM 1113 C CA . CYS A 1 142 ? 6.047 8.383 -0.08 1 98.94 142 CYS A CA 1
ATOM 1114 C C . CYS A 1 142 ? 6.773 9.719 0.036 1 98.94 142 CYS A C 1
ATOM 1116 O O . CYS A 1 142 ? 6.715 10.547 -0.877 1 98.94 142 CYS A O 1
ATOM 1118 N N . LEU A 1 143 ? 7.441 9.938 1.154 1 98.94 143 LEU A N 1
ATOM 1119 C CA . LEU A 1 143 ? 8.242 11.141 1.312 1 98.94 143 LEU A CA 1
ATOM 1120 C C . LEU A 1 143 ? 9.531 11.047 0.506 1 98.94 143 LEU A C 1
ATOM 1122 O O . LEU A 1 143 ? 10.102 9.961 0.366 1 98.94 143 LEU A O 1
ATOM 1126 N N . ASP A 1 144 ? 9.906 12.203 0.033 1 98.88 144 ASP A N 1
ATOM 1127 C CA . ASP A 1 144 ? 11.258 12.273 -0.496 1 98.88 144 ASP A CA 1
ATOM 1128 C C . ASP A 1 144 ? 12.297 12.078 0.612 1 98.88 144 ASP A C 1
ATOM 1130 O O . ASP A 1 144 ? 12.047 12.422 1.77 1 98.88 144 ASP A O 1
ATOM 1134 N N . GLU A 1 145 ? 13.453 11.555 0.228 1 98.25 145 GLU A N 1
ATOM 1135 C CA . GLU A 1 145 ? 14.484 11.234 1.206 1 98.25 145 GLU A CA 1
ATOM 1136 C C . GLU A 1 145 ? 15.156 12.492 1.739 1 98.25 145 GLU A C 1
ATOM 1138 O O . GLU A 1 145 ? 15.211 13.516 1.047 1 98.25 145 GLU A O 1
ATOM 1143 N N . GLY A 1 146 ? 15.664 12.453 3.076 1 98.25 146 GLY A N 1
ATOM 1144 C CA . GLY A 1 146 ? 16.609 13.469 3.523 1 98.25 146 GLY A CA 1
ATOM 1145 C C . GLY A 1 146 ? 16.109 14.25 4.727 1 98.25 146 GLY A C 1
ATOM 1146 O O . GLY A 1 146 ? 16.906 14.922 5.398 1 98.25 146 GLY A O 1
ATOM 1147 N N . THR A 1 147 ? 14.852 14.109 5.043 1 98.69 147 THR A N 1
ATOM 1148 C CA . THR A 1 147 ? 14.359 15 6.09 1 98.69 147 THR A CA 1
ATOM 1149 C C . THR A 1 147 ? 13.906 14.203 7.309 1 98.69 147 THR A C 1
ATOM 1151 O O . THR A 1 147 ? 13.711 14.766 8.391 1 98.69 147 THR A O 1
ATOM 1154 N N . VAL A 1 148 ? 13.711 12.898 7.195 1 98.81 148 VAL A N 1
ATOM 1155 C CA . VAL A 1 148 ? 13.234 12.078 8.305 1 98.81 148 VAL A CA 1
ATOM 1156 C C . VAL A 1 148 ? 14.422 11.609 9.141 1 98.81 148 VAL A C 1
ATOM 1158 O O . VAL A 1 148 ? 15.359 11 8.617 1 98.81 148 VAL A O 1
ATOM 1161 N N . ARG A 1 149 ? 14.352 11.922 10.359 1 98.56 149 ARG A N 1
ATOM 1162 C CA . ARG A 1 149 ? 15.414 11.508 11.266 1 98.56 149 ARG A CA 1
ATOM 1163 C C . ARG A 1 149 ? 15.086 10.172 11.922 1 98.56 149 ARG A C 1
ATOM 1165 O O . ARG A 1 149 ? 15.953 9.312 12.062 1 98.56 149 ARG A O 1
ATOM 1172 N N . SER A 1 150 ? 13.852 10 12.414 1 98.5 150 SER A N 1
ATOM 1173 C CA . SER A 1 150 ? 13.445 8.75 13.047 1 98.5 150 SER A CA 1
ATOM 1174 C C . SER A 1 150 ? 11.938 8.531 12.922 1 98.5 150 SER A C 1
ATOM 1176 O O . SER A 1 150 ? 11.203 9.453 12.57 1 98.5 150 SER A O 1
ATOM 1178 N N . MET A 1 151 ? 11.586 7.238 13.195 1 98.62 151 MET A N 1
ATOM 1179 C CA . MET A 1 151 ? 10.172 6.875 13.188 1 98.62 151 MET A CA 1
ATOM 1180 C C . MET A 1 151 ? 9.828 5.973 14.367 1 98.62 151 MET A C 1
ATOM 1182 O O . MET A 1 151 ? 10.633 5.121 14.758 1 98.62 151 MET A O 1
ATOM 1186 N N . VAL A 1 152 ? 8.719 6.25 14.938 1 98.62 152 VAL A N 1
ATOM 1187 C CA . VAL A 1 152 ? 8.102 5.332 15.891 1 98.62 152 VAL A CA 1
ATOM 1188 C C . VAL A 1 152 ? 6.758 4.848 15.336 1 98.62 152 VAL A C 1
ATOM 1190 O O . VAL A 1 152 ? 5.961 5.645 14.844 1 98.62 152 VAL A O 1
ATOM 1193 N N . ILE A 1 153 ? 6.492 3.543 15.398 1 98.69 153 ILE A N 1
ATOM 1194 C CA . ILE A 1 153 ? 5.25 2.965 14.891 1 98.69 153 ILE A CA 1
ATOM 1195 C C . ILE A 1 153 ? 4.352 2.578 16.062 1 98.69 153 ILE A C 1
ATOM 1197 O O . ILE A 1 153 ? 4.789 1.904 17 1 98.69 153 ILE A O 1
ATOM 1201 N N . GLU A 1 154 ? 3.17 3.031 15.992 1 98.56 154 GLU A N 1
ATOM 1202 C CA . GLU A 1 154 ? 2.129 2.676 16.953 1 98.56 154 GLU A CA 1
ATOM 1203 C C . GLU A 1 154 ? 1.029 1.849 16.281 1 98.56 154 GLU A C 1
ATOM 1205 O O . GLU A 1 154 ? 0.411 2.289 15.32 1 98.56 154 GLU A O 1
ATOM 1210 N N . GLU A 1 155 ? 0.807 0.688 16.797 1 98.5 155 GLU A N 1
ATOM 1211 C CA . GLU A 1 155 ? -0.306 -0.12 16.297 1 98.5 155 GLU A CA 1
ATOM 1212 C C . GLU A 1 155 ? -1.646 0.467 16.734 1 98.5 155 GLU A C 1
ATOM 1214 O O . GLU A 1 155 ? -1.788 0.938 17.859 1 98.5 155 GLU A O 1
ATOM 1219 N N . PHE A 1 156 ? -2.58 0.482 15.891 1 98.62 156 PHE A N 1
ATOM 1220 C CA . PHE A 1 156 ? -3.938 0.946 16.156 1 98.62 156 PHE A CA 1
ATOM 1221 C C . PHE A 1 156 ? -4.957 -0.109 15.742 1 98.62 156 PHE A C 1
ATOM 1223 O O . PHE A 1 156 ? -4.891 -0.646 14.633 1 98.62 156 PHE A O 1
ATOM 1230 N N . ASN A 1 157 ? -5.895 -0.396 16.609 1 98.62 157 ASN A N 1
ATOM 1231 C CA . ASN A 1 157 ? -6.883 -1.435 16.344 1 98.62 157 ASN A CA 1
ATOM 1232 C C . ASN A 1 157 ? -8.094 -0.876 15.602 1 98.62 157 ASN A C 1
ATOM 1234 O O . ASN A 1 157 ? -9.164 -0.72 16.188 1 98.62 157 ASN A O 1
ATOM 1238 N N . GLY A 1 158 ? -7.93 -0.738 14.305 1 98.38 158 GLY A N 1
ATOM 1239 C CA . GLY A 1 158 ? -9.016 -0.259 13.477 1 98.38 158 GLY A CA 1
ATOM 1240 C C . GLY A 1 158 ? -10.102 -1.3 13.25 1 98.38 158 GLY A C 1
ATOM 1241 O O . GLY A 1 158 ? -11.203 -0.97 12.82 1 98.38 158 GLY A O 1
ATOM 1242 N N . SER A 1 159 ? -9.773 -2.557 13.453 1 98.25 159 SER A N 1
ATOM 1243 C CA . SER A 1 159 ? -10.789 -3.604 13.336 1 98.25 159 SER A CA 1
ATOM 1244 C C . SER A 1 159 ? -11.844 -3.477 14.43 1 98.25 159 SER A C 1
ATOM 1246 O O . SER A 1 159 ? -12.984 -3.912 14.258 1 98.25 159 SER A O 1
ATOM 1248 N N . ASP A 1 160 ? -11.453 -2.994 15.562 1 98.25 160 ASP A N 1
ATOM 1249 C CA . ASP A 1 160 ? -12.359 -2.586 16.625 1 98.25 160 ASP A CA 1
ATOM 1250 C C . ASP A 1 160 ? -12.336 -1.071 16.828 1 98.25 160 ASP A C 1
ATOM 1252 O O . ASP A 1 160 ? -11.914 -0.583 17.875 1 98.25 160 ASP A O 1
ATOM 1256 N N . TRP A 1 161 ? -12.812 -0.348 15.922 1 97.81 161 TRP A N 1
ATOM 1257 C CA . TRP A 1 161 ? -12.656 1.09 15.734 1 97.81 161 TRP A CA 1
ATOM 1258 C C . TRP A 1 161 ? -13.227 1.86 16.922 1 97.81 161 TRP A C 1
ATOM 1260 O O . TRP A 1 161 ? -12.547 2.705 17.516 1 97.81 161 TRP A O 1
ATOM 1270 N N . GLU A 1 162 ? -14.477 1.583 17.281 1 97.19 162 GLU A N 1
ATOM 1271 C CA . GLU A 1 162 ? -15.141 2.346 18.344 1 97.19 162 GLU A CA 1
ATOM 1272 C C . GLU A 1 162 ? -14.391 2.227 19.656 1 97.19 162 GLU A C 1
ATOM 1274 O O . GLU A 1 162 ? -14.18 3.225 20.359 1 97.19 162 GLU A O 1
ATOM 1279 N N . LYS A 1 163 ? -14.023 1.046 19.984 1 98.12 163 LYS A N 1
ATOM 1280 C CA . LYS A 1 163 ? -13.266 0.833 21.219 1 98.12 163 LYS A CA 1
ATOM 1281 C C . LYS A 1 163 ? -11.906 1.524 21.156 1 98.12 163 LYS A C 1
ATOM 1283 O O . LYS A 1 163 ? -11.492 2.172 22.109 1 98.12 163 LYS A O 1
ATOM 1288 N N . ALA A 1 164 ? -11.203 1.356 20.016 1 98.38 164 ALA A N 1
ATOM 1289 C CA . ALA A 1 164 ? -9.891 1.966 19.828 1 98.38 164 ALA A CA 1
ATOM 1290 C C . ALA A 1 164 ? -9.969 3.484 19.953 1 98.38 164 ALA A C 1
ATOM 1292 O O . ALA A 1 164 ? -9.133 4.105 20.609 1 98.38 164 ALA A O 1
ATOM 1293 N N . MET A 1 165 ? -10.969 4.09 19.391 1 97.5 165 MET A N 1
ATOM 1294 C CA . MET A 1 165 ? -11.133 5.543 19.406 1 97.5 165 MET A CA 1
ATOM 1295 C C . MET A 1 165 ? -11.484 6.027 20.812 1 97.5 165 MET A C 1
ATOM 1297 O O . MET A 1 165 ? -11.039 7.102 21.234 1 97.5 165 MET A O 1
ATOM 1301 N N . LYS A 1 166 ? -12.258 5.277 21.469 1 96.62 166 LYS A N 1
ATOM 1302 C CA . LYS A 1 166 ? -12.609 5.625 22.828 1 96.62 166 LYS A CA 1
ATOM 1303 C C . LYS A 1 166 ? -11.391 5.559 23.75 1 96.62 166 LYS A C 1
ATOM 1305 O O . LYS A 1 166 ? -11.219 6.406 24.625 1 96.62 166 LYS A O 1
ATOM 1310 N N . GLU A 1 167 ? -10.516 4.633 23.484 1 97.12 167 GLU A N 1
ATOM 1311 C CA . GLU A 1 167 ? -9.383 4.371 24.375 1 97.12 167 GLU A CA 1
ATOM 1312 C C . GLU A 1 167 ? -8.188 5.254 24.031 1 97.12 167 GLU A C 1
ATOM 1314 O O . GLU A 1 167 ? -7.367 5.562 24.891 1 97.12 167 GLU A O 1
ATOM 1319 N N . HIS A 1 168 ? -8.141 5.586 22.766 1 95.81 168 HIS A N 1
ATOM 1320 C CA . HIS A 1 168 ? -7.008 6.402 22.359 1 95.81 168 HIS A CA 1
ATOM 1321 C C . HIS A 1 168 ? -7.195 7.855 22.781 1 95.81 168 HIS A C 1
ATOM 1323 O O . HIS A 1 168 ? -8.094 8.539 22.281 1 95.81 168 HIS A O 1
ATOM 1329 N N . LYS A 1 169 ? -6.398 8.477 23.516 1 91.56 169 LYS A N 1
ATOM 1330 C CA . LYS A 1 169 ? -6.602 9.742 24.203 1 91.56 169 LYS A CA 1
ATOM 1331 C C . LYS A 1 169 ? -6.23 10.93 23.312 1 91.56 169 LYS A C 1
ATO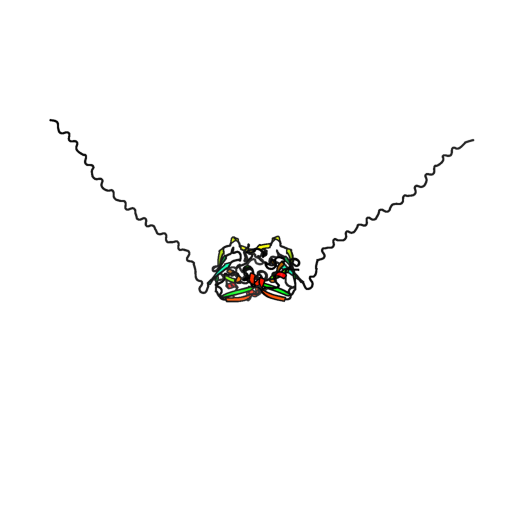M 1333 O O . LYS A 1 169 ? -6.785 12.016 23.469 1 91.56 169 LYS A O 1
ATOM 1338 N N . THR A 1 170 ? -5.414 10.641 22.328 1 94.38 170 THR A N 1
ATOM 1339 C CA . THR A 1 170 ? -4.824 11.836 21.734 1 94.38 170 THR A CA 1
ATOM 1340 C C . THR A 1 170 ? -5.07 11.859 20.234 1 94.38 170 THR A C 1
ATOM 1342 O O . THR A 1 170 ? -4.945 12.914 19.594 1 94.38 170 THR A O 1
ATOM 1345 N N . ILE A 1 171 ? -5.449 10.805 19.594 1 96.25 171 ILE A N 1
ATOM 1346 C CA . ILE A 1 171 ? -5.422 10.727 18.125 1 96.25 171 ILE A CA 1
ATOM 1347 C C . ILE A 1 171 ? -6.383 11.75 17.547 1 96.25 171 ILE A C 1
ATOM 1349 O O . ILE A 1 171 ? -6.078 12.383 16.531 1 96.25 171 ILE A O 1
ATOM 1353 N N . LYS A 1 172 ? -7.473 11.938 18.094 1 95.38 172 LYS A N 1
ATOM 1354 C CA . LYS A 1 172 ? -8.5 12.82 17.562 1 95.38 172 LYS A CA 1
ATOM 1355 C C . LYS A 1 172 ? -8.016 14.266 17.516 1 95.38 172 LYS A C 1
ATOM 1357 O O . LYS A 1 172 ? -8.523 15.078 16.734 1 95.38 172 LYS A O 1
ATOM 1362 N N . ASN A 1 173 ? -6.988 14.586 18.328 1 96.06 173 ASN A N 1
ATOM 1363 C CA . ASN A 1 173 ? -6.535 15.969 18.469 1 96.06 173 ASN A CA 1
ATOM 1364 C C . ASN A 1 173 ? -5.289 16.234 17.625 1 96.06 173 ASN A C 1
ATOM 1366 O O . ASN A 1 173 ? -4.766 17.344 17.609 1 96.06 173 ASN A O 1
ATOM 1370 N N . MET A 1 174 ? -4.887 15.242 16.859 1 95.62 174 MET A N 1
ATOM 1371 C CA . MET A 1 174 ? -3.598 15.344 16.188 1 95.62 174 MET A CA 1
ATOM 1372 C C . MET A 1 174 ? -3.699 16.234 14.953 1 95.62 174 MET A C 1
ATOM 1374 O O . MET A 1 174 ? -2.682 16.672 14.414 1 95.62 174 MET A O 1
ATOM 1378 N N . SER A 1 175 ? -4.883 16.531 14.531 1 95.19 175 SER A N 1
ATOM 1379 C CA . SER A 1 175 ? -5.031 17.422 13.391 1 95.19 175 SER A CA 1
ATOM 1380 C C . SER A 1 175 ? -5.527 18.797 13.828 1 95.19 175 SER A C 1
ATOM 1382 O O . SER A 1 175 ? -5.848 19.641 12.984 1 95.19 175 SER A O 1
ATOM 1384 N N . LYS A 1 176 ? -5.645 18.938 15.094 1 91.12 176 LYS A N 1
ATOM 1385 C CA . LYS A 1 176 ? -6.082 20.234 15.609 1 91.12 176 LYS A CA 1
ATOM 1386 C C . LYS A 1 176 ? -4.891 21.156 15.875 1 91.12 176 LYS A C 1
ATOM 1388 O O . LYS A 1 176 ? -3.805 20.688 16.234 1 91.12 176 LYS A O 1
ATOM 1393 N N . GLU A 1 177 ? -5.066 22.484 15.492 1 82.12 177 GLU A N 1
ATOM 1394 C CA . GLU A 1 177 ? -4.051 23.5 15.758 1 82.12 177 GLU A CA 1
ATOM 1395 C C . GLU A 1 177 ? -4.391 24.312 17 1 82.12 177 GLU A C 1
ATOM 1397 O O . GLU A 1 177 ? -5.566 24.453 17.344 1 82.12 177 GLU A O 1
ATOM 1402 N N . MET B 1 1 ? -85.812 -78.938 -69.438 1 26.77 1 MET B N 1
ATOM 1403 C CA . MET B 1 1 ? -85.062 -79.312 -68.25 1 26.77 1 MET B CA 1
ATOM 1404 C C . MET B 1 1 ? -84.125 -78.188 -67.812 1 26.77 1 MET B C 1
ATOM 1406 O O . MET B 1 1 ? -83.312 -77.688 -68.688 1 26.77 1 MET B O 1
ATOM 1410 N N . GLY B 1 2 ? -84.438 -77.438 -66.75 1 27.66 2 GLY B N 1
ATOM 1411 C CA . GLY B 1 2 ? -84.25 -76.062 -66.312 1 27.66 2 GLY B CA 1
ATOM 1412 C C . GLY B 1 2 ? -82.875 -75.688 -65.812 1 27.66 2 GLY B C 1
ATOM 1413 O O . GLY B 1 2 ? -82.375 -76.188 -64.812 1 27.66 2 GLY B O 1
ATOM 1414 N N . MET B 1 3 ? -81.812 -75.562 -66.75 1 27.91 3 MET B N 1
ATOM 1415 C CA . MET B 1 3 ? -80.375 -75.688 -66.562 1 27.91 3 MET B CA 1
ATOM 1416 C C . MET B 1 3 ? -79.812 -74.5 -65.75 1 27.91 3 MET B C 1
ATOM 1418 O O . MET B 1 3 ? -79.875 -73.375 -66.188 1 27.91 3 MET B O 1
ATOM 1422 N N . CYS B 1 4 ? -80.125 -74.5 -64.375 1 27.12 4 CYS B N 1
ATOM 1423 C CA . CYS B 1 4 ? -80 -73.438 -63.406 1 27.12 4 CYS B CA 1
ATOM 1424 C C . CYS B 1 4 ? -78.562 -72.938 -63.25 1 27.12 4 CYS B C 1
ATOM 1426 O O . CYS B 1 4 ? -77.688 -73.75 -63 1 27.12 4 CYS B O 1
ATOM 1428 N N . LEU B 1 5 ? -78.125 -71.875 -63.875 1 28.67 5 LEU B N 1
ATOM 1429 C CA . LEU B 1 5 ? -76.875 -71.125 -64.188 1 28.67 5 LEU B CA 1
ATOM 1430 C C . LEU B 1 5 ? -76.188 -70.688 -62.969 1 28.67 5 LEU B C 1
ATOM 1432 O O . LEU B 1 5 ? -76.688 -69.75 -62.281 1 28.67 5 LEU B O 1
ATOM 1436 N N . GLN B 1 6 ? -75.75 -71.562 -62.031 1 24.8 6 GLN B N 1
ATOM 1437 C CA . GLN B 1 6 ? -75.438 -71.25 -60.656 1 24.8 6 GLN B CA 1
ATOM 1438 C C . GLN B 1 6 ? -74.188 -70.312 -60.594 1 24.8 6 GLN B C 1
ATOM 1440 O O . GLN B 1 6 ? -73.188 -70.562 -61.281 1 24.8 6 GLN B O 1
ATOM 1445 N N . PRO B 1 7 ? -74.312 -69.062 -60.188 1 29.14 7 PRO B N 1
ATOM 1446 C CA . PRO B 1 7 ? -73.375 -67.938 -60.188 1 29.14 7 PRO B CA 1
ATOM 1447 C C . PRO B 1 7 ? -72.125 -68.188 -59.344 1 29.14 7 PRO B C 1
ATOM 1449 O O . PRO B 1 7 ? -72.25 -68.688 -58.219 1 29.14 7 PRO B O 1
ATOM 1452 N N . ARG B 1 8 ? -71 -68.562 -59.875 1 25.42 8 ARG B N 1
ATOM 1453 C CA . ARG B 1 8 ? -69.812 -69.062 -59.281 1 25.42 8 ARG B CA 1
ATOM 1454 C C . ARG B 1 8 ? -69.188 -68.062 -58.344 1 25.42 8 ARG B C 1
ATOM 1456 O O . ARG B 1 8 ? -68.875 -66.938 -58.75 1 25.42 8 ARG B O 1
ATOM 1463 N N . TYR B 1 9 ? -69.562 -68 -57 1 22.77 9 TYR B N 1
ATOM 1464 C CA . TYR B 1 9 ? -69.25 -67.125 -55.906 1 22.77 9 TYR B CA 1
ATOM 1465 C C . TYR B 1 9 ? -67.75 -67 -55.656 1 22.77 9 TYR B C 1
ATOM 1467 O O . TYR B 1 9 ? -67.125 -68 -55.406 1 22.77 9 TYR B O 1
ATOM 1475 N N . MET B 1 10 ? -67.062 -66.25 -56.438 1 27.03 10 MET B N 1
ATOM 1476 C CA . MET B 1 10 ? -65.562 -66.25 -56.438 1 27.03 10 MET B CA 1
ATOM 1477 C C . MET B 1 10 ? -65.062 -65.875 -55.031 1 27.03 10 MET B C 1
ATOM 1479 O O . MET B 1 10 ? -65.438 -64.875 -54.5 1 27.03 10 MET B O 1
ATOM 1483 N N . PRO B 1 11 ? -64.812 -66.875 -54.156 1 24.91 11 PRO B N 1
ATOM 1484 C CA . PRO B 1 11 ? -64.5 -66.625 -52.75 1 24.91 11 PRO B CA 1
ATOM 1485 C C . PRO B 1 11 ? -63.312 -65.688 -52.531 1 24.91 11 PRO B C 1
ATOM 1487 O O . PRO B 1 11 ? -62.312 -65.812 -53.281 1 24.91 11 PRO B O 1
ATOM 1490 N N . LEU B 1 12 ? -63.5 -64.438 -52.188 1 27.81 12 LEU B N 1
ATOM 1491 C CA . LEU B 1 12 ? -62.594 -63.312 -51.969 1 27.81 12 LEU B CA 1
ATOM 1492 C C . LEU B 1 12 ? -61.562 -63.656 -50.906 1 27.81 12 LEU B C 1
ATOM 1494 O O . LEU B 1 12 ? -61.906 -64 -49.781 1 27.81 12 LEU B O 1
ATOM 1498 N N . THR B 1 13 ? -60.562 -64.438 -51.25 1 26.92 13 THR B N 1
ATOM 1499 C CA . THR B 1 13 ? -59.531 -65 -50.375 1 26.92 13 THR B CA 1
ATOM 1500 C C . THR B 1 13 ? -59.031 -63.875 -49.406 1 26.92 13 THR B C 1
ATOM 1502 O O . THR B 1 13 ? -59.188 -62.688 -49.688 1 26.92 13 THR B O 1
ATOM 1505 N N . GLY B 1 14 ? -58.656 -64.312 -48.219 1 23.61 14 GLY B N 1
ATOM 1506 C CA . GLY B 1 14 ? -58.438 -63.875 -46.844 1 23.61 14 GLY B CA 1
ATOM 1507 C C . GLY B 1 14 ? -57.281 -62.906 -46.688 1 23.61 14 GLY B C 1
ATOM 1508 O O . GLY B 1 14 ? -56.188 -63.188 -47.188 1 23.61 14 GLY B O 1
ATOM 1509 N N . ILE B 1 15 ? -57.438 -61.656 -46.75 1 29.27 15 ILE B N 1
ATOM 1510 C CA . ILE B 1 15 ? -56.5 -60.531 -46.719 1 29.27 15 ILE B CA 1
ATOM 1511 C C . ILE B 1 15 ? -55.656 -60.625 -45.438 1 29.27 15 ILE B C 1
ATOM 1513 O O . ILE B 1 15 ? -56.219 -60.594 -44.344 1 29.27 15 ILE B O 1
ATOM 1517 N N . GLU B 1 16 ? -54.75 -61.625 -45.375 1 30.61 16 GLU B N 1
ATOM 1518 C CA . GLU B 1 16 ? -54.094 -61.812 -44.094 1 30.61 16 GLU B CA 1
ATOM 1519 C C . GLU B 1 16 ? -53.531 -60.5 -43.562 1 30.61 16 GLU B C 1
ATOM 1521 O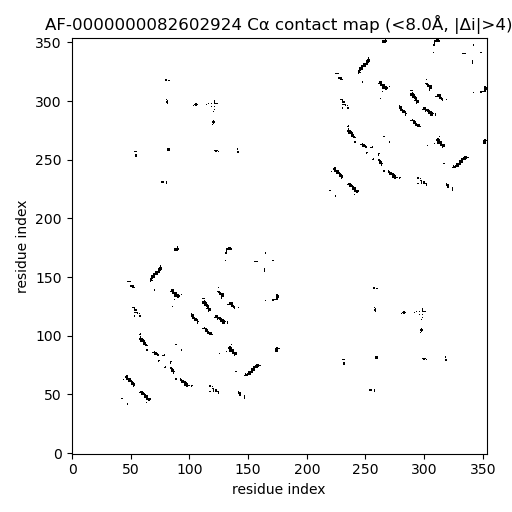 O . GLU B 1 16 ? -53.125 -59.625 -44.344 1 30.61 16 GLU B O 1
ATOM 1526 N N . PRO B 1 17 ? -53.938 -60.094 -42.344 1 29.31 17 PRO B N 1
ATOM 1527 C CA . PRO B 1 17 ? -53.656 -58.812 -41.719 1 29.31 17 PRO B CA 1
ATOM 1528 C C . PRO B 1 17 ? -52.188 -58.5 -41.656 1 29.31 17 PRO B C 1
ATOM 1530 O O . PRO B 1 17 ? -51.344 -59.406 -41.531 1 29.31 17 PRO B O 1
ATOM 1533 N N . GLY B 1 18 ? -51.625 -57.594 -42.5 1 24.27 18 GLY B N 1
ATOM 1534 C CA . GLY B 1 18 ? -50.281 -57.094 -42.656 1 24.27 18 GLY B CA 1
ATOM 1535 C C . GLY B 1 18 ? -49.656 -56.656 -41.344 1 24.27 18 GLY B C 1
ATOM 1536 O O . GLY B 1 18 ? -50.344 -56.125 -40.469 1 24.27 18 GLY B O 1
ATOM 1537 N N . THR B 1 19 ? -48.625 -57.406 -40.875 1 29.97 19 THR B N 1
ATOM 1538 C CA . THR B 1 19 ? -47.875 -57.344 -39.625 1 29.97 19 THR B CA 1
ATOM 1539 C C . THR B 1 19 ? -47.438 -55.906 -39.312 1 29.97 19 THR B C 1
ATOM 1541 O O . THR B 1 19 ? -46.969 -55.188 -40.219 1 29.97 19 THR B O 1
ATOM 1544 N N . LEU B 1 20 ? -48.094 -55.281 -38.375 1 29.06 20 LEU B N 1
ATOM 1545 C CA . LEU B 1 20 ? -47.875 -53.969 -37.781 1 29.06 20 LEU B CA 1
ATOM 1546 C C . LEU B 1 20 ? -46.406 -53.75 -37.469 1 29.06 20 LEU B C 1
ATOM 1548 O O . LEU B 1 20 ? -45.812 -54.531 -36.75 1 29.06 20 LEU B O 1
ATOM 1552 N N . GLN B 1 21 ? -45.594 -53.375 -38.438 1 25.23 21 GLN B N 1
ATOM 1553 C CA . GLN B 1 21 ? -44.188 -53.094 -38.219 1 25.23 21 GLN B CA 1
ATOM 1554 C C . GLN B 1 21 ? -44 -52.156 -37.031 1 25.23 21 GLN B C 1
ATOM 1556 O O . GLN B 1 21 ? -44.656 -51.094 -36.969 1 25.23 21 GLN B O 1
ATOM 1561 N N . SER B 1 22 ? -43.719 -52.688 -35.844 1 27.08 22 SER B N 1
ATOM 1562 C CA . SER B 1 22 ? -43.469 -52 -34.594 1 27.08 22 SER B CA 1
ATOM 1563 C C . SER B 1 22 ? -42.5 -50.812 -34.812 1 27.08 22 SER B C 1
ATOM 1565 O O . SER B 1 22 ? -41.5 -50.938 -35.5 1 27.08 22 SER B O 1
ATOM 1567 N N . ALA B 1 23 ? -43.062 -49.594 -34.875 1 30.28 23 ALA B N 1
ATOM 1568 C CA . ALA B 1 23 ? -42.406 -48.312 -34.906 1 30.28 23 ALA B CA 1
ATOM 1569 C C . ALA B 1 23 ? -41.25 -48.25 -33.906 1 30.28 23 ALA B C 1
ATOM 1571 O O . ALA B 1 23 ? -41.406 -48.656 -32.75 1 30.28 23 ALA B O 1
ATOM 1572 N N . GLY B 1 24 ? -40.031 -48.438 -34.406 1 27.36 24 GLY B N 1
ATOM 1573 C CA . GLY B 1 24 ? -38.781 -48.406 -33.688 1 27.36 24 GLY B CA 1
ATOM 1574 C C . GLY B 1 24 ? -38.688 -47.312 -32.656 1 27.36 24 GLY B C 1
ATOM 1575 O O . GLY B 1 24 ? -39.25 -46.219 -32.844 1 27.36 24 GLY B O 1
ATOM 1576 N N . ARG B 1 25 ? -38.812 -47.625 -31.391 1 32.53 25 ARG B N 1
ATOM 1577 C CA . ARG B 1 25 ? -38.562 -46.812 -30.219 1 32.53 25 ARG B CA 1
ATOM 1578 C C . ARG B 1 25 ? -37.375 -45.875 -30.438 1 32.53 25 ARG B C 1
ATOM 1580 O O . ARG B 1 25 ? -36.25 -46.344 -30.734 1 32.53 25 ARG B O 1
ATOM 1587 N N . HIS B 1 26 ? -37.625 -44.719 -31.125 1 30.25 26 HIS B N 1
ATOM 1588 C CA . HIS B 1 26 ? -36.562 -43.688 -31.141 1 30.25 26 HIS B CA 1
ATOM 1589 C C . HIS B 1 26 ? -35.969 -43.531 -29.75 1 30.25 26 HIS B C 1
ATOM 1591 O O . HIS B 1 26 ? -36.656 -43.188 -28.797 1 30.25 26 HIS B O 1
ATOM 1597 N N . SER B 1 27 ? -35.094 -44.531 -29.406 1 32.41 27 SER B N 1
ATOM 1598 C CA . SER B 1 27 ? -34.312 -44.312 -28.188 1 32.41 27 SER B CA 1
ATOM 1599 C C . SER B 1 27 ? -33.781 -42.906 -28.094 1 32.41 27 SER B C 1
ATOM 1601 O O . SER B 1 27 ? -33.156 -42.406 -29.031 1 32.41 27 SER B O 1
ATOM 1603 N N . ILE B 1 28 ? -34.594 -42 -27.484 1 37.34 28 ILE B N 1
ATOM 1604 C CA . ILE B 1 28 ? -34.125 -40.688 -27.078 1 37.34 28 ILE B CA 1
ATOM 1605 C C . ILE B 1 28 ? -32.719 -40.812 -26.516 1 37.34 28 ILE B C 1
ATOM 1607 O O . ILE B 1 28 ? -32.469 -41.562 -25.578 1 37.34 28 ILE B O 1
ATOM 1611 N N . HIS B 1 29 ? -31.719 -40.875 -27.469 1 32.19 29 HIS B N 1
ATOM 1612 C CA . HIS B 1 29 ? -30.359 -40.781 -26.953 1 32.19 29 HIS B CA 1
ATOM 1613 C C . HIS B 1 29 ? -30.266 -39.656 -25.906 1 32.19 29 HIS B C 1
ATOM 1615 O O . HIS B 1 29 ? -30.594 -38.531 -26.188 1 32.19 29 HIS B O 1
ATOM 1621 N N . TRP B 1 30 ? -30.609 -40 -24.641 1 33.19 30 TRP B N 1
ATOM 1622 C CA . TRP B 1 30 ? -30.281 -39.094 -23.547 1 33.19 30 TRP B CA 1
ATOM 1623 C C . TRP B 1 30 ? -28.922 -38.469 -23.75 1 33.19 30 TRP B C 1
ATOM 1625 O O . TRP B 1 30 ? -27.922 -39.156 -23.938 1 33.19 30 TRP B O 1
ATOM 1635 N N . ALA B 1 31 ? -28.938 -37.312 -24.438 1 38.66 31 ALA B N 1
ATOM 1636 C CA . ALA B 1 31 ? -27.703 -36.531 -24.516 1 38.66 31 ALA B CA 1
ATOM 1637 C C . ALA B 1 31 ? -26.922 -36.625 -23.203 1 38.66 31 ALA B C 1
ATOM 1639 O O . ALA B 1 31 ? -27.5 -36.469 -22.125 1 38.66 31 ALA B O 1
ATOM 1640 N N . LYS B 1 32 ? -25.844 -37.406 -23.203 1 40.38 32 LYS B N 1
ATOM 1641 C CA . LYS B 1 32 ? -24.938 -37.406 -22.047 1 40.38 32 LYS B CA 1
ATOM 1642 C C . LYS B 1 32 ? -24.812 -36.031 -21.438 1 40.38 32 LYS B C 1
ATOM 1644 O O . LYS B 1 32 ? -24.719 -35.031 -22.156 1 40.38 32 LYS B O 1
ATOM 1649 N N . PRO B 1 33 ? -25.391 -35.812 -20.25 1 38.62 33 PRO B N 1
ATOM 1650 C CA . PRO B 1 33 ? -25.156 -34.5 -19.656 1 38.62 33 PRO B CA 1
ATOM 1651 C C . PRO B 1 33 ? -23.75 -33.969 -19.953 1 38.62 33 PRO B C 1
ATOM 1653 O O . PRO B 1 33 ? -22.828 -34.719 -20.188 1 38.62 33 PRO B O 1
ATOM 1656 N N . VAL B 1 34 ? -23.609 -32.875 -20.641 1 38.44 34 VAL B N 1
ATOM 1657 C CA . VAL B 1 34 ? -22.359 -32.125 -20.719 1 38.44 34 VAL B CA 1
ATOM 1658 C C . VAL B 1 34 ? -21.578 -32.281 -19.422 1 38.44 34 VAL B C 1
ATOM 1660 O O . VAL B 1 34 ? -22.125 -32.156 -18.328 1 38.44 34 VAL B O 1
ATOM 1663 N N . ARG B 1 35 ? -20.594 -33.219 -19.422 1 37.34 35 ARG B N 1
ATOM 1664 C CA . ARG B 1 35 ? -19.594 -33.188 -18.359 1 37.34 35 ARG B CA 1
ATOM 1665 C C . ARG B 1 35 ? -19.375 -31.766 -17.844 1 37.34 35 ARG B C 1
ATOM 1667 O O . ARG B 1 35 ? -18.922 -30.891 -18.594 1 37.34 35 ARG B O 1
ATOM 1674 N N . ALA B 1 36 ? -20.203 -31.25 -17.078 1 38.69 36 ALA B N 1
ATOM 1675 C CA . ALA B 1 36 ? -19.781 -30.109 -16.266 1 38.69 36 ALA B CA 1
ATOM 1676 C C . ALA B 1 36 ? -18.266 -30.078 -16.109 1 38.69 36 ALA B C 1
ATOM 1678 O O . ALA B 1 36 ? -17.609 -31.125 -16.047 1 38.69 36 ALA B O 1
ATOM 1679 N N . ARG B 1 37 ? -17.672 -28.969 -16.5 1 37.72 37 ARG B N 1
ATOM 1680 C CA . ARG B 1 37 ? -16.281 -28.625 -16.219 1 37.72 37 ARG B CA 1
ATOM 1681 C C . ARG B 1 37 ? -15.812 -29.25 -14.914 1 37.72 37 ARG B C 1
ATOM 1683 O O . ARG B 1 37 ? -16.391 -28.984 -13.852 1 37.72 37 ARG B O 1
ATOM 1690 N N . LEU B 1 38 ? -15.516 -30.516 -14.914 1 35.09 38 LEU B N 1
ATOM 1691 C CA . LEU B 1 38 ? -14.664 -30.984 -13.828 1 35.09 38 LEU B CA 1
ATOM 1692 C C . LEU B 1 38 ? -13.961 -29.812 -13.148 1 35.09 38 LEU B C 1
ATOM 1694 O O . LEU B 1 38 ? -13.312 -29 -13.812 1 35.09 38 LEU B O 1
ATOM 1698 N N . ASN B 1 39 ? -14.547 -29.234 -12.141 1 39.44 39 ASN B N 1
ATOM 1699 C CA . ASN B 1 39 ? -13.641 -28.453 -11.312 1 39.44 39 ASN B CA 1
ATOM 1700 C C . ASN B 1 39 ? -12.195 -28.891 -11.492 1 39.44 39 ASN B C 1
ATOM 1702 O O . ASN B 1 39 ? -11.844 -30.031 -11.188 1 39.44 39 ASN B O 1
ATOM 1706 N N . PHE B 1 40 ? -11.586 -28.828 -12.703 1 38.28 40 PHE B N 1
ATOM 1707 C CA . PHE B 1 40 ? -10.141 -28.969 -12.82 1 38.28 40 PHE B CA 1
ATOM 1708 C C . PHE B 1 40 ? -9.461 -28.812 -11.469 1 38.28 40 PHE B C 1
ATOM 1710 O O . PHE B 1 40 ? -9.078 -27.703 -11.086 1 38.28 40 PHE B O 1
ATOM 1717 N N . LEU B 1 41 ? -10.078 -29.062 -10.367 1 43.5 41 LEU B N 1
ATOM 1718 C CA . LEU B 1 41 ? -9.273 -29.156 -9.156 1 43.5 41 LEU B CA 1
ATOM 1719 C C . LEU B 1 41 ? -7.988 -29.938 -9.422 1 43.5 41 LEU B C 1
ATOM 1721 O O . LEU B 1 41 ? -7.961 -31.172 -9.281 1 43.5 41 LEU B O 1
ATOM 1725 N N . HIS B 1 42 ? -7.418 -30.016 -10.586 1 45.88 42 HIS B N 1
ATOM 1726 C CA . HIS B 1 42 ? -6.035 -30.469 -10.445 1 45.88 42 HIS B CA 1
ATOM 1727 C C . HIS B 1 42 ? -5.43 -29.984 -9.133 1 45.88 42 HIS B C 1
ATOM 1729 O O . HIS B 1 42 ? -5.148 -28.797 -8.961 1 45.88 42 HIS B O 1
ATOM 1735 N N . GLU B 1 43 ? -5.895 -30.5 -8.031 1 52.59 43 GLU B N 1
ATOM 1736 C CA . GLU B 1 43 ? -5.301 -30.328 -6.711 1 52.59 43 GLU B CA 1
ATOM 1737 C C . GLU B 1 43 ? -3.775 -30.344 -6.781 1 52.59 43 GLU B C 1
ATOM 1739 O O . GLU B 1 43 ? -3.186 -31.297 -7.289 1 52.59 43 GLU B O 1
ATOM 1744 N N . TYR B 1 44 ? -3.23 -29.219 -7.27 1 65.12 44 TYR B N 1
ATOM 1745 C CA . TYR B 1 44 ? -1.786 -29.062 -7.148 1 65.12 44 TYR B CA 1
ATOM 1746 C C . TYR B 1 44 ? -1.279 -29.672 -5.848 1 65.12 44 TYR B C 1
ATOM 1748 O O . TYR B 1 44 ? -1.896 -29.5 -4.793 1 65.12 44 TYR B O 1
ATOM 1756 N N . GLN B 1 45 ? -0.822 -30.875 -5.875 1 73.38 45 GLN B N 1
ATOM 1757 C CA . GLN B 1 45 ? -0.347 -31.547 -4.664 1 73.38 45 GLN B CA 1
ATOM 1758 C C . GLN B 1 45 ? 0.317 -30.547 -3.715 1 73.38 45 GLN B C 1
ATOM 1760 O O . GLN B 1 45 ? 1.192 -29.781 -4.121 1 73.38 45 GLN B O 1
ATOM 1765 N N . GLY B 1 46 ? -0.143 -30.344 -2.518 1 89.94 46 GLY B N 1
ATOM 1766 C CA . GLY B 1 46 ? 0.418 -29.578 -1.422 1 89.94 46 GLY B CA 1
ATOM 1767 C C . GLY B 1 46 ? 0.002 -28.125 -1.446 1 89.94 46 GLY B C 1
ATOM 1768 O O . GLY B 1 46 ? 0.463 -27.328 -0.625 1 89.94 46 GLY B O 1
ATOM 1769 N N . LEU B 1 47 ? -0.833 -27.844 -2.484 1 96.94 47 LEU B N 1
ATOM 1770 C CA . LEU B 1 47 ? -1.275 -26.453 -2.564 1 96.94 47 LEU B CA 1
ATOM 1771 C C . LEU B 1 47 ? -2.693 -26.312 -2.023 1 96.94 47 LEU B C 1
ATOM 1773 O O . LEU B 1 47 ? -3.42 -27.297 -1.889 1 96.94 47 LEU B O 1
ATOM 1777 N N . VAL B 1 48 ? -3 -25.109 -1.64 1 98.31 48 VAL B N 1
ATOM 1778 C CA . VAL B 1 48 ? -4.352 -24.734 -1.233 1 98.31 48 VAL B CA 1
ATOM 1779 C C . VAL B 1 48 ? -4.871 -23.609 -2.125 1 98.31 48 VAL B C 1
ATOM 1781 O O . VAL B 1 48 ? -4.086 -22.859 -2.703 1 98.31 48 VAL B O 1
ATOM 1784 N N . LYS B 1 49 ? -6.215 -23.594 -2.229 1 98.56 49 LYS B N 1
ATOM 1785 C CA . LYS B 1 49 ? -6.828 -22.5 -2.973 1 98.56 49 LYS B CA 1
ATOM 1786 C C . LYS B 1 49 ? -7.012 -21.266 -2.092 1 98.56 49 LYS B C 1
ATOM 1788 O O . LYS B 1 49 ? -7.836 -21.266 -1.176 1 98.56 49 LYS B O 1
ATOM 1793 N N . HIS B 1 50 ? -6.293 -20.25 -2.326 1 98.88 50 HIS B N 1
ATOM 1794 C CA . HIS B 1 50 ? -6.52 -18.938 -1.728 1 98.88 50 HIS B CA 1
ATOM 1795 C C . HIS B 1 50 ? -7.477 -18.109 -2.57 1 98.88 50 HIS B C 1
ATOM 1797 O O . HIS B 1 50 ? -7.492 -18.219 -3.799 1 98.88 50 HIS B O 1
ATOM 1803 N N . THR B 1 51 ? -8.273 -17.328 -1.939 1 98.94 51 THR B N 1
ATOM 1804 C CA . THR B 1 51 ? -9.078 -16.297 -2.59 1 98.94 51 THR B CA 1
ATOM 1805 C C . THR B 1 51 ? -8.711 -14.906 -2.061 1 98.94 51 THR B C 1
ATOM 1807 O O . THR B 1 51 ? -8.141 -14.781 -0.975 1 98.94 51 THR B O 1
ATOM 1810 N N . GLY B 1 52 ? -8.938 -13.914 -2.902 1 98.94 52 GLY B N 1
ATOM 1811 C CA . GLY B 1 52 ? -8.633 -12.547 -2.502 1 98.94 52 GLY B CA 1
ATOM 1812 C C . GLY B 1 52 ? -9.203 -11.508 -3.445 1 98.94 52 GLY B C 1
ATOM 1813 O O . GLY B 1 52 ? -10.07 -11.812 -4.266 1 98.94 52 GLY B O 1
ATOM 1814 N N . GLY B 1 53 ? -8.766 -10.273 -3.26 1 98.94 53 GLY B N 1
ATOM 1815 C CA . GLY B 1 53 ? -9.266 -9.188 -4.086 1 98.94 53 GLY B CA 1
ATOM 1816 C C . GLY B 1 53 ? -8.992 -7.812 -3.496 1 98.94 53 GLY B C 1
ATOM 1817 O O . GLY B 1 53 ? -8.289 -7.695 -2.49 1 98.94 53 GLY B O 1
ATOM 1818 N N . CYS B 1 54 ? -9.531 -6.82 -4.168 1 99 54 CYS B N 1
ATOM 1819 C CA . CYS B 1 54 ? -9.383 -5.445 -3.707 1 99 54 CYS B CA 1
ATOM 1820 C C . CYS B 1 54 ? -10.344 -5.145 -2.562 1 99 54 CYS B C 1
ATOM 1822 O O . CYS B 1 54 ? -10.969 -6.055 -2.021 1 99 54 CYS B O 1
ATOM 1824 N N . HIS B 1 55 ? -10.414 -3.93 -2.104 1 99 55 HIS B N 1
ATOM 1825 C CA . HIS B 1 55 ? -11.203 -3.598 -0.922 1 99 55 HIS B CA 1
ATOM 1826 C C . HIS B 1 55 ? -12.68 -3.453 -1.269 1 99 55 HIS B C 1
ATOM 1828 O O . HIS B 1 55 ? -13.547 -3.904 -0.515 1 99 55 HIS B O 1
ATOM 1834 N N . CYS B 1 56 ? -13.031 -2.801 -2.354 1 98.94 56 CYS B N 1
ATOM 1835 C CA . CYS B 1 56 ? -14.414 -2.477 -2.689 1 98.94 56 CYS B CA 1
ATOM 1836 C C . CYS B 1 56 ? -15.133 -3.691 -3.264 1 98.94 56 CYS B C 1
ATOM 1838 O O . CYS B 1 56 ? -16.359 -3.67 -3.438 1 98.94 56 CYS B O 1
ATOM 1840 N N . GLY B 1 57 ? -14.375 -4.684 -3.66 1 98.88 57 GLY B N 1
ATOM 1841 C CA . GLY B 1 57 ? -14.977 -5.918 -4.137 1 98.88 57 GLY B CA 1
ATOM 1842 C C . GLY B 1 57 ? -15.055 -6 -5.648 1 98.88 57 GLY B C 1
ATOM 1843 O O . GLY B 1 57 ? -15.414 -7.039 -6.203 1 98.88 57 GLY B O 1
ATOM 1844 N N . ALA B 1 58 ? -14.641 -5.008 -6.352 1 98.94 58 ALA B N 1
ATOM 1845 C CA . ALA B 1 58 ? -14.727 -4.996 -7.809 1 98.94 58 ALA B CA 1
ATOM 1846 C C . ALA B 1 58 ? -13.766 -6.012 -8.422 1 98.94 58 ALA B C 1
ATOM 1848 O O . ALA B 1 58 ? -14.031 -6.555 -9.5 1 98.94 58 ALA B O 1
ATOM 1849 N N . VAL B 1 59 ? -12.695 -6.309 -7.758 1 99 59 VAL B N 1
ATOM 1850 C CA . VAL B 1 59 ? -11.68 -7.25 -8.227 1 99 59 VAL B CA 1
ATOM 1851 C C . VAL B 1 59 ? -11.609 -8.445 -7.285 1 99 59 VAL B C 1
ATOM 1853 O O . VAL B 1 59 ? -11.406 -8.289 -6.078 1 99 59 VAL B O 1
ATOM 1856 N N . ARG B 1 60 ? -11.82 -9.617 -7.793 1 99 60 ARG B N 1
ATOM 1857 C CA . ARG B 1 60 ? -11.719 -10.875 -7.055 1 99 60 ARG B CA 1
ATOM 1858 C C . ARG B 1 60 ? -10.93 -11.914 -7.84 1 99 60 ARG B C 1
ATOM 1860 O O . ARG B 1 60 ? -11.047 -11.992 -9.062 1 99 60 ARG B O 1
ATOM 1867 N N . PHE B 1 61 ? -10.18 -12.703 -7.082 1 98.94 61 PHE B N 1
ATOM 1868 C CA . PHE B 1 61 ? -9.391 -13.734 -7.746 1 98.94 61 PHE B CA 1
ATOM 1869 C C . PHE B 1 61 ? -9.289 -14.984 -6.875 1 98.94 61 PHE B C 1
ATOM 1871 O O . PHE B 1 61 ? -9.664 -14.953 -5.699 1 98.94 61 PHE B O 1
ATOM 1878 N N . GLU B 1 62 ? -8.836 -16.062 -7.434 1 98.94 62 GLU B N 1
ATOM 1879 C CA . GLU B 1 62 ? -8.352 -17.25 -6.75 1 98.94 62 GLU B CA 1
ATOM 1880 C C . GLU B 1 62 ? -6.953 -17.641 -7.227 1 98.94 62 GLU B C 1
ATOM 1882 O O . GLU B 1 62 ? -6.582 -17.344 -8.367 1 98.94 62 GLU B O 1
ATOM 1887 N N . VAL B 1 63 ? -6.223 -18.25 -6.305 1 98.88 63 VAL B N 1
ATOM 1888 C CA . VAL B 1 63 ? -4.848 -18.641 -6.617 1 98.88 63 VAL B CA 1
ATOM 1889 C C . VAL B 1 63 ? -4.465 -19.891 -5.824 1 98.88 63 VAL B C 1
ATOM 1891 O O . VAL B 1 63 ? -4.797 -20 -4.641 1 98.88 63 VAL B O 1
ATOM 1894 N N . TRP B 1 64 ? -3.891 -20.75 -6.523 1 98.62 64 TRP B N 1
ATOM 1895 C CA . TRP B 1 64 ? -3.369 -21.938 -5.859 1 98.62 64 TRP B CA 1
ATOM 1896 C C . TRP B 1 64 ? -1.915 -21.75 -5.445 1 98.62 64 TRP B C 1
ATOM 1898 O O . TRP B 1 64 ? -1.063 -21.438 -6.285 1 98.62 64 TRP B O 1
ATOM 1908 N N . ALA B 1 65 ? -1.62 -21.906 -4.148 1 98.44 65 ALA B N 1
ATOM 1909 C CA . ALA B 1 65 ? -0.284 -21.75 -3.58 1 98.44 65 ALA B CA 1
ATOM 1910 C C . ALA B 1 65 ? -0.182 -22.453 -2.225 1 98.44 65 ALA B C 1
ATOM 1912 O O . ALA B 1 65 ? -1.192 -22.875 -1.66 1 98.44 65 ALA B O 1
ATOM 1913 N N . SER B 1 66 ? 1.049 -22.672 -1.807 1 97.75 66 SER B N 1
ATOM 1914 C CA . SER B 1 66 ? 1.274 -23.25 -0.49 1 97.75 66 SER B CA 1
ATOM 1915 C C . SER B 1 66 ? 0.595 -22.438 0.603 1 97.75 66 SER B C 1
ATOM 1917 O O . SER B 1 66 ? 0.452 -21.219 0.476 1 97.75 66 SER B O 1
ATOM 1919 N N . ALA B 1 67 ? 0.169 -23.094 1.673 1 98.5 67 ALA B N 1
ATOM 1920 C CA . ALA B 1 67 ? -0.334 -22.391 2.854 1 98.5 67 ALA B CA 1
ATOM 1921 C C . ALA B 1 67 ? 0.789 -21.641 3.57 1 98.5 67 ALA B C 1
ATOM 1923 O O . ALA B 1 67 ? 0.531 -20.766 4.391 1 98.5 67 ALA B O 1
ATOM 1924 N N . ASP B 1 68 ? 2.025 -22.078 3.373 1 98.5 68 ASP B N 1
ATOM 1925 C CA . ASP B 1 68 ? 3.223 -21.406 3.854 1 98.5 68 ASP B CA 1
ATOM 1926 C C . ASP B 1 68 ? 3.82 -20.516 2.768 1 98.5 68 ASP B C 1
ATOM 1928 O O . ASP B 1 68 ? 4.422 -21 1.812 1 98.5 68 ASP B O 1
ATOM 1932 N N . LEU B 1 69 ? 3.695 -19.219 2.92 1 98.62 69 LEU B N 1
ATOM 1933 C CA . LEU B 1 69 ? 4.004 -18.281 1.842 1 98.62 69 LEU B CA 1
ATOM 1934 C C . LEU B 1 69 ? 5.43 -17.75 1.97 1 98.62 69 LEU B C 1
ATOM 1936 O O . LEU B 1 69 ? 5.898 -17.469 3.076 1 98.62 69 LEU B O 1
ATOM 1940 N N . HIS B 1 70 ? 6.102 -17.672 0.847 1 98.38 70 HIS B N 1
ATOM 1941 C CA . HIS B 1 70 ? 7.371 -16.969 0.701 1 98.38 70 HIS B CA 1
ATOM 1942 C C . HIS B 1 70 ? 7.168 -15.586 0.088 1 98.38 70 HIS B C 1
ATOM 1944 O O . HIS B 1 70 ? 6.891 -15.469 -1.107 1 98.38 70 HIS B O 1
ATOM 1950 N N . ILE B 1 71 ? 7.387 -14.562 0.897 1 98.88 71 ILE B N 1
ATOM 1951 C CA . ILE B 1 71 ? 7.031 -13.203 0.522 1 98.88 71 ILE B CA 1
ATOM 1952 C C . ILE B 1 71 ? 8.297 -12.398 0.237 1 98.88 71 ILE B C 1
ATOM 1954 O O . ILE B 1 71 ? 9.242 -12.406 1.03 1 98.88 71 ILE B O 1
ATOM 1958 N N . PHE B 1 72 ? 8.258 -11.719 -0.896 1 98.88 72 PHE B N 1
ATOM 1959 C CA . PHE B 1 72 ? 9.344 -10.789 -1.201 1 98.88 72 PHE B CA 1
ATOM 1960 C C . PHE B 1 72 ? 9.016 -9.391 -0.705 1 98.88 72 PHE B C 1
ATOM 1962 O O . PHE B 1 72 ? 7.906 -8.898 -0.913 1 98.88 72 PHE B O 1
ATOM 1969 N N . ASP B 1 73 ? 9.961 -8.781 -0.014 1 98.81 73 ASP B N 1
ATOM 1970 C CA . ASP B 1 73 ? 9.945 -7.375 0.37 1 98.81 73 ASP B CA 1
ATOM 1971 C C . ASP B 1 73 ? 10.992 -6.582 -0.407 1 98.81 73 ASP B C 1
ATOM 1973 O O . ASP B 1 73 ? 12.148 -6.492 0.015 1 98.81 73 ASP B O 1
ATOM 1977 N N . CYS B 1 74 ? 10.555 -6.004 -1.507 1 98.75 74 CYS B N 1
ATOM 1978 C CA . CYS B 1 74 ? 11.43 -5.316 -2.447 1 98.75 74 CYS B CA 1
ATOM 1979 C C . CYS B 1 74 ? 11.531 -3.832 -2.111 1 98.75 74 CYS B C 1
ATOM 1981 O O . CYS B 1 74 ? 10.531 -3.191 -1.789 1 98.75 74 CYS B O 1
ATOM 1983 N N . ASN B 1 75 ? 12.695 -3.246 -2.26 1 98.62 75 ASN B N 1
ATOM 1984 C CA . ASN B 1 75 ? 12.883 -1.846 -1.894 1 98.62 75 ASN B CA 1
ATOM 1985 C C . ASN B 1 75 ? 13.031 -0.959 -3.127 1 98.62 75 ASN B C 1
ATOM 1987 O O . ASN B 1 75 ? 13.617 0.125 -3.047 1 98.62 75 ASN B O 1
ATOM 1991 N N . CYS B 1 76 ? 12.594 -1.435 -4.344 1 98.69 76 CYS B N 1
ATOM 1992 C CA . CYS B 1 76 ? 12.586 -0.521 -5.48 1 98.69 76 CYS B CA 1
ATOM 1993 C C . CYS B 1 76 ? 11.602 0.618 -5.258 1 98.69 76 CYS B C 1
ATOM 1995 O O . CYS B 1 76 ? 10.805 0.582 -4.316 1 98.69 76 CYS B O 1
ATOM 1997 N N . SER B 1 77 ? 11.602 1.611 -6.102 1 98.75 77 SER B N 1
ATOM 1998 C CA . SER B 1 77 ? 10.867 2.852 -5.871 1 98.75 77 SER B CA 1
ATOM 1999 C C . SER B 1 77 ? 9.367 2.602 -5.836 1 98.75 77 SER B C 1
ATOM 2001 O O . SER B 1 77 ? 8.664 3.117 -4.961 1 98.75 77 SER B O 1
ATOM 2003 N N . VAL B 1 78 ? 8.867 1.799 -6.734 1 98.94 78 VAL B N 1
ATOM 2004 C CA . VAL B 1 78 ? 7.418 1.635 -6.828 1 98.94 78 VAL B CA 1
ATOM 2005 C C . VAL B 1 78 ? 6.934 0.694 -5.727 1 98.94 78 VAL B C 1
ATOM 2007 O O . VAL B 1 78 ? 5.863 0.906 -5.145 1 98.94 78 VAL B O 1
ATOM 2010 N N . CYS B 1 79 ? 7.668 -0.363 -5.375 1 98.94 79 CYS B N 1
ATOM 2011 C CA . CYS B 1 79 ? 7.277 -1.261 -4.293 1 98.94 79 CYS B CA 1
ATOM 2012 C C . CYS B 1 79 ? 7.293 -0.537 -2.951 1 98.94 79 CYS B C 1
ATOM 2014 O O . CYS B 1 79 ? 6.426 -0.769 -2.105 1 98.94 79 CYS B O 1
ATOM 2016 N N . LYS B 1 80 ? 8.297 0.329 -2.76 1 98.81 80 LYS B N 1
ATOM 2017 C CA . LYS B 1 80 ? 8.336 1.125 -1.537 1 98.81 80 LYS B CA 1
ATOM 2018 C C . LYS B 1 80 ? 7.086 1.982 -1.396 1 98.81 80 LYS B C 1
ATOM 2020 O O . LYS B 1 80 ? 6.406 1.934 -0.368 1 98.81 80 LYS B O 1
ATOM 2025 N N . LYS B 1 81 ? 6.727 2.646 -2.438 1 98.94 81 LYS B N 1
ATOM 2026 C CA . LYS B 1 81 ? 5.629 3.602 -2.342 1 98.94 81 LYS B CA 1
ATOM 2027 C C . LYS B 1 81 ? 4.281 2.887 -2.279 1 98.94 81 LYS B C 1
ATOM 2029 O O . LYS B 1 81 ? 3.344 3.371 -1.642 1 98.94 81 LYS B O 1
ATOM 2034 N N . LYS B 1 82 ? 4.207 1.748 -2.855 1 98.94 82 LYS B N 1
ATOM 2035 C CA . LYS B 1 82 ? 2.963 0.984 -2.846 1 98.94 82 LYS B CA 1
ATOM 2036 C C . LYS B 1 82 ? 2.895 0.061 -1.633 1 98.94 82 LYS B C 1
ATOM 2038 O O . LYS B 1 82 ? 1.83 -0.472 -1.311 1 98.94 82 LYS B O 1
ATOM 2043 N N . GLN B 1 83 ? 4.07 -0.077 -1.016 1 98.81 83 GLN B N 1
ATOM 2044 C CA . GLN B 1 83 ? 4.18 -1.089 0.03 1 98.81 83 GLN B CA 1
ATOM 2045 C C . GLN B 1 83 ? 3.779 -2.465 -0.493 1 98.81 83 GLN B C 1
ATOM 2047 O O . GLN B 1 83 ? 2.949 -3.148 0.113 1 98.81 83 GLN B O 1
ATOM 2052 N N . ASN B 1 84 ? 4.434 -2.795 -1.594 1 98.81 84 ASN B N 1
ATOM 2053 C CA . ASN B 1 84 ? 4.094 -4.008 -2.332 1 98.81 84 ASN B CA 1
ATOM 2054 C C . ASN B 1 84 ? 4.941 -5.191 -1.882 1 98.81 84 ASN B C 1
ATOM 2056 O O . ASN B 1 84 ? 6.031 -5.422 -2.414 1 98.81 84 ASN B O 1
ATOM 2060 N N . ARG B 1 85 ? 4.523 -5.922 -0.909 1 98.81 85 ARG B N 1
ATOM 2061 C CA . ARG B 1 85 ? 5.008 -7.266 -0.609 1 98.81 85 ARG B CA 1
ATOM 2062 C C . ARG B 1 85 ? 4.18 -8.32 -1.335 1 98.81 85 ARG B C 1
ATOM 2064 O O . ARG B 1 85 ? 2.959 -8.203 -1.432 1 98.81 85 ARG B O 1
ATOM 2071 N N . HIS B 1 86 ? 4.883 -9.328 -1.847 1 98.94 86 HIS B N 1
ATOM 2072 C CA . HIS B 1 86 ? 4.121 -10.258 -2.676 1 98.94 86 HIS B CA 1
ATOM 2073 C C . HIS B 1 86 ? 4.789 -11.625 -2.725 1 98.94 86 HIS B C 1
ATOM 2075 O O . HIS B 1 86 ? 5.988 -11.742 -2.469 1 98.94 86 HIS B O 1
ATOM 2081 N N . PHE B 1 87 ? 4.062 -12.641 -2.982 1 98.88 87 PHE B N 1
ATOM 2082 C CA . PHE B 1 87 ? 4.566 -13.945 -3.377 1 98.88 87 PHE B CA 1
ATOM 2083 C C . PHE B 1 87 ? 4.246 -14.234 -4.84 1 98.88 87 PHE B C 1
ATOM 2085 O O . PHE B 1 87 ? 3.316 -13.648 -5.402 1 98.88 87 PHE B O 1
ATOM 2092 N N . ILE B 1 88 ? 4.996 -15.094 -5.418 1 98.81 88 ILE B N 1
ATOM 2093 C CA . ILE B 1 88 ? 4.953 -15.273 -6.867 1 98.81 88 ILE B CA 1
ATOM 2094 C C . ILE B 1 88 ? 4.332 -16.625 -7.199 1 98.81 88 ILE B C 1
ATOM 2096 O O . ILE B 1 88 ? 4.633 -17.641 -6.547 1 98.81 88 ILE B O 1
ATOM 2100 N N . VAL B 1 89 ? 3.453 -16.641 -8.164 1 98.56 89 VAL B N 1
ATOM 2101 C CA . VAL B 1 89 ? 2.85 -17.875 -8.664 1 98.56 89 VAL B CA 1
ATOM 2102 C C . VAL B 1 89 ? 2.867 -17.891 -10.188 1 98.56 89 VAL B C 1
ATOM 2104 O O . VAL B 1 89 ? 2.812 -16.828 -10.82 1 98.56 89 VAL B O 1
ATOM 2107 N N . PRO B 1 90 ? 2.969 -19.078 -10.789 1 98.12 90 PRO B N 1
ATOM 2108 C CA . PRO B 1 90 ? 2.748 -19.141 -12.234 1 98.12 90 PRO B CA 1
ATOM 2109 C C . PRO B 1 90 ? 1.347 -18.688 -12.641 1 98.12 90 PRO B C 1
ATOM 2111 O O . PRO B 1 90 ? 0.405 -18.797 -11.852 1 98.12 90 PRO B O 1
ATOM 2114 N N . ALA B 1 91 ? 1.225 -18.25 -13.859 1 98.38 91 ALA B N 1
ATOM 2115 C CA . ALA B 1 91 ? -0.055 -17.766 -14.367 1 98.38 91 ALA B CA 1
ATOM 2116 C C . ALA B 1 91 ? -1.113 -18.859 -14.328 1 98.38 91 ALA B C 1
ATOM 2118 O O . ALA B 1 91 ? -2.295 -18.594 -14.102 1 98.38 91 ALA B O 1
ATOM 2119 N N . SER B 1 92 ? -0.779 -20.078 -14.484 1 97.69 92 SER B N 1
ATOM 2120 C CA . SER B 1 92 ? -1.705 -21.203 -14.539 1 97.69 92 SER B CA 1
ATOM 2121 C C . SER B 1 92 ? -2.398 -21.422 -13.195 1 97.69 92 SER B C 1
ATOM 2123 O O . SER B 1 92 ? -3.424 -22.109 -13.125 1 97.69 92 SER B O 1
ATOM 2125 N N . ARG B 1 93 ? -1.865 -20.844 -12.172 1 98.12 93 ARG B N 1
ATOM 2126 C CA . ARG B 1 93 ? -2.404 -21.078 -10.836 1 98.12 93 ARG B CA 1
ATOM 2127 C C . ARG B 1 93 ? -3.24 -19.891 -10.375 1 98.12 93 ARG B C 1
ATOM 2129 O O . ARG B 1 93 ? -3.721 -19.859 -9.242 1 98.12 93 ARG B O 1
ATOM 2136 N N . PHE B 1 94 ? -3.342 -18.938 -11.227 1 98.62 94 PHE B N 1
ATOM 2137 C CA . PHE B 1 94 ? -4.09 -17.719 -10.922 1 98.62 94 PHE B CA 1
ATOM 2138 C C . PHE B 1 94 ? -5.316 -17.594 -11.828 1 98.62 94 PHE B C 1
ATOM 2140 O O . PHE B 1 94 ? -5.23 -17.844 -13.031 1 98.62 94 PHE B O 1
ATOM 2147 N N . LYS B 1 95 ? -6.418 -17.203 -11.18 1 98.88 95 LYS B N 1
ATOM 2148 C CA . LYS B 1 95 ? -7.637 -16.938 -11.938 1 98.88 95 LYS B CA 1
ATOM 2149 C C . LYS B 1 95 ? -8.312 -15.656 -11.445 1 98.88 95 LYS B C 1
ATOM 2151 O O . LYS B 1 95 ? -8.688 -15.547 -10.273 1 98.88 95 LYS B O 1
ATOM 2156 N N . LEU B 1 96 ? -8.477 -14.703 -12.375 1 98.94 96 LEU B N 1
ATOM 2157 C CA . LEU B 1 96 ? -9.305 -13.539 -12.102 1 98.94 96 LEU B CA 1
ATOM 2158 C C . LEU B 1 96 ? -10.789 -13.891 -12.172 1 98.94 96 LEU B C 1
ATOM 2160 O O . LEU B 1 96 ? -11.273 -14.32 -13.227 1 98.94 96 LEU B O 1
ATOM 2164 N N . LEU B 1 97 ? -11.461 -13.719 -11.141 1 98.88 97 LEU B N 1
ATOM 2165 C CA . LEU B 1 97 ? -12.859 -14.109 -11.07 1 98.88 97 LEU B CA 1
ATOM 2166 C C . LEU B 1 97 ? -13.766 -12.953 -11.484 1 98.88 97 LEU B C 1
ATOM 2168 O O . LEU B 1 97 ? -14.852 -13.172 -12.031 1 98.88 97 LEU B O 1
ATOM 2172 N N . LYS B 1 98 ? -13.398 -11.773 -11.078 1 98.56 98 LYS B N 1
ATOM 2173 C CA . LYS B 1 98 ? -14.188 -10.562 -11.281 1 98.56 98 LYS B CA 1
ATOM 2174 C C . LYS B 1 98 ? -13.289 -9.336 -11.43 1 98.56 98 LYS B C 1
ATOM 2176 O O . LYS B 1 98 ? -12.266 -9.234 -10.758 1 98.56 98 LYS B O 1
ATOM 2181 N N . GLY B 1 99 ? -13.719 -8.398 -12.375 1 98.75 99 GLY B N 1
ATOM 2182 C CA . GLY B 1 99 ? -13.188 -7.047 -12.242 1 98.75 99 GLY B CA 1
ATOM 2183 C C . GLY B 1 99 ? -12.188 -6.695 -13.32 1 98.75 99 GLY B C 1
ATOM 2184 O O . GLY B 1 99 ? -11.422 -5.734 -13.18 1 98.75 99 GLY B O 1
ATOM 2185 N N . ALA B 1 100 ? -12.102 -7.512 -14.352 1 98.75 100 ALA B N 1
ATOM 2186 C CA . ALA B 1 100 ? -11.211 -7.168 -15.461 1 98.75 100 ALA B CA 1
ATOM 2187 C C . ALA B 1 100 ? -11.414 -5.723 -15.898 1 98.75 100 ALA B C 1
ATOM 2189 O O . ALA B 1 100 ? -10.453 -5.016 -16.203 1 98.75 100 ALA B O 1
ATOM 2190 N N . GLU B 1 101 ? -12.602 -5.215 -15.875 1 98.62 101 GLU B N 1
ATOM 2191 C CA . GLU B 1 101 ? -12.945 -3.871 -16.328 1 98.62 101 GLU B CA 1
ATOM 2192 C C . GLU B 1 101 ? -12.594 -2.826 -15.273 1 98.62 101 GLU B C 1
ATOM 2194 O O . GLU B 1 101 ? -12.578 -1.628 -15.562 1 98.62 101 GLU B O 1
ATOM 2199 N N . SER B 1 102 ? -12.289 -3.205 -14.062 1 98.88 102 SER B N 1
ATOM 2200 C CA . SER B 1 102 ? -12.023 -2.295 -12.953 1 98.88 102 SER B CA 1
ATOM 2201 C C . SER B 1 102 ? -10.531 -2.15 -12.695 1 98.88 102 SER B C 1
ATOM 2203 O O . SER B 1 102 ? -10.117 -1.467 -11.758 1 98.88 102 SER B O 1
ATOM 2205 N N . ILE B 1 103 ? -9.734 -2.742 -13.516 1 98.88 103 ILE B N 1
ATOM 2206 C CA . ILE B 1 103 ? -8.289 -2.775 -13.305 1 98.88 103 ILE B CA 1
ATOM 2207 C C . ILE B 1 103 ? -7.617 -1.712 -14.172 1 98.88 103 ILE B C 1
ATOM 2209 O O . ILE B 1 103 ? -7.938 -1.57 -15.352 1 98.88 103 ILE B O 1
ATOM 2213 N N . THR B 1 104 ? -6.812 -0.942 -13.555 1 98.88 104 THR B N 1
ATOM 2214 C CA . THR B 1 104 ? -5.883 -0.048 -14.227 1 98.88 104 THR B CA 1
ATOM 2215 C C . THR B 1 104 ? -4.461 -0.598 -14.164 1 98.88 104 THR B C 1
ATOM 2217 O O . THR B 1 104 ? -4.051 -1.16 -13.148 1 98.88 104 THR B O 1
ATOM 2220 N N . THR B 1 105 ? -3.723 -0.462 -15.203 1 98.94 105 THR B N 1
ATOM 2221 C CA . THR B 1 105 ? -2.344 -0.938 -15.266 1 98.94 105 THR B CA 1
ATOM 2222 C C . THR B 1 105 ? -1.373 0.232 -15.398 1 98.94 105 THR B C 1
ATOM 2224 O O . THR B 1 105 ? -1.549 1.095 -16.266 1 98.94 105 THR B O 1
ATOM 2227 N N . TYR B 1 106 ? -0.397 0.291 -14.594 1 98.94 106 TYR B N 1
ATOM 2228 C CA . TYR B 1 106 ? 0.695 1.257 -14.633 1 98.94 106 TYR B CA 1
ATOM 2229 C C . TYR B 1 106 ? 2.02 0.57 -14.945 1 98.94 106 TYR B C 1
ATOM 2231 O O . TYR B 1 106 ? 2.348 -0.459 -14.352 1 98.94 106 TYR B O 1
ATOM 2239 N N . THR B 1 107 ? 2.729 1.128 -15.891 1 98.94 107 THR B N 1
ATOM 2240 C CA . THR B 1 107 ? 4.066 0.658 -16.234 1 98.94 107 THR B CA 1
ATOM 2241 C C . THR B 1 107 ? 5.027 1.831 -16.391 1 98.94 107 THR B C 1
ATOM 2243 O O . THR B 1 107 ? 4.602 2.973 -16.578 1 98.94 107 THR B O 1
ATOM 2246 N N . PHE B 1 108 ? 6.285 1.546 -16.312 1 98.81 108 PHE B N 1
ATOM 2247 C CA . PHE B 1 108 ? 7.324 2.561 -16.453 1 98.81 108 PHE B CA 1
ATOM 2248 C C . PHE B 1 108 ? 8.672 1.92 -16.766 1 98.81 108 PHE B C 1
ATOM 2250 O O . PHE B 1 108 ? 8.789 0.694 -16.781 1 98.81 108 PHE B O 1
ATOM 2257 N N . ASN B 1 109 ? 9.602 2.768 -16.969 1 97.69 109 ASN B N 1
ATOM 2258 C CA . ASN B 1 109 ? 10.961 2.33 -17.266 1 97.69 109 ASN B CA 1
ATOM 2259 C C . ASN B 1 109 ? 10.977 1.279 -18.375 1 97.69 109 ASN B C 1
ATOM 2261 O O . ASN B 1 109 ? 10.516 1.541 -19.5 1 97.69 109 ASN B O 1
ATOM 2265 N N . THR B 1 110 ? 11.297 -0.072 -18.047 1 98 110 THR B N 1
ATOM 2266 C CA . THR B 1 110 ? 11.367 -1.106 -19.062 1 98 110 THR B CA 1
ATOM 2267 C C . THR B 1 110 ? 9.969 -1.528 -19.5 1 98 110 THR B C 1
ATOM 2269 O O . THR B 1 110 ? 9.812 -2.203 -20.531 1 98 110 THR B O 1
ATOM 2272 N N . HIS B 1 111 ? 8.945 -1.272 -18.781 1 98.56 111 HIS B N 1
ATOM 2273 C CA . HIS B 1 111 ? 7.539 -1.555 -19.047 1 98.56 111 HIS B CA 1
ATOM 2274 C C . HIS B 1 111 ? 7.258 -3.053 -18.984 1 98.56 111 HIS B C 1
ATOM 2276 O O . HIS B 1 111 ? 6.195 -3.506 -19.406 1 98.56 111 HIS B O 1
ATOM 2282 N N . LYS B 1 112 ? 8.195 -3.805 -18.375 1 98.31 112 LYS B N 1
ATOM 2283 C CA . LYS B 1 112 ? 8 -5.246 -18.234 1 98.31 112 LYS B CA 1
ATOM 2284 C C . LYS B 1 112 ? 7.043 -5.555 -17.078 1 98.31 112 LYS B C 1
ATOM 2286 O O . LYS B 1 112 ? 6.16 -6.402 -17.219 1 98.31 112 LYS B O 1
ATOM 2291 N N . ALA B 1 113 ? 7.277 -4.867 -15.969 1 98.81 113 ALA B N 1
ATOM 2292 C CA . ALA B 1 113 ? 6.34 -5.043 -14.867 1 98.81 113 ALA B CA 1
ATOM 2293 C C . ALA B 1 113 ? 5 -4.387 -15.172 1 98.81 113 ALA B C 1
ATOM 2295 O O . ALA B 1 113 ? 4.953 -3.281 -15.719 1 98.81 113 ALA B O 1
ATOM 2296 N N . GLN B 1 114 ? 3.939 -5.043 -14.922 1 98.94 114 GLN B N 1
ATOM 2297 C CA . GLN B 1 114 ? 2.586 -4.504 -15.031 1 98.94 114 GLN B CA 1
ATOM 2298 C C . GLN B 1 114 ? 1.964 -4.312 -13.648 1 98.94 114 GLN B C 1
ATOM 2300 O O . GLN B 1 114 ? 1.485 -5.27 -13.039 1 98.94 114 GLN B O 1
ATOM 2305 N N . HIS B 1 115 ? 1.961 -3.105 -13.164 1 98.94 115 HIS B N 1
ATOM 2306 C CA . HIS B 1 115 ? 1.361 -2.803 -11.867 1 98.94 115 HIS B CA 1
ATOM 2307 C C . HIS B 1 115 ? -0.139 -2.562 -11.992 1 98.94 115 HIS B C 1
ATOM 2309 O O . HIS B 1 115 ? -0.565 -1.481 -12.406 1 98.94 115 HIS B O 1
ATOM 2315 N N . THR B 1 116 ? -0.919 -3.504 -11.539 1 98.94 116 THR B N 1
ATOM 2316 C CA . THR B 1 116 ? -2.369 -3.439 -11.688 1 98.94 116 THR B CA 1
ATOM 2317 C C . THR B 1 116 ? -3.033 -3.076 -10.367 1 98.94 116 THR B C 1
ATOM 2319 O O . THR B 1 116 ? -2.615 -3.547 -9.305 1 98.94 116 THR B O 1
ATOM 2322 N N . PHE B 1 117 ? -4.023 -2.26 -10.398 1 99 117 PHE B N 1
ATOM 2323 C CA . PHE B 1 117 ? -4.762 -1.889 -9.203 1 99 117 PHE B CA 1
ATOM 2324 C C . PHE B 1 117 ? -6.215 -1.562 -9.539 1 99 117 PHE B C 1
ATOM 2326 O O . PHE B 1 117 ? -6.535 -1.246 -10.68 1 99 117 PHE B O 1
ATOM 2333 N N . CYS B 1 118 ? -7.09 -1.694 -8.594 1 99 118 CYS B N 1
ATOM 2334 C CA . CYS B 1 118 ? -8.5 -1.346 -8.75 1 99 118 CYS B CA 1
ATOM 2335 C C . CYS B 1 118 ? -8.672 0.156 -8.945 1 99 118 CYS B C 1
ATOM 2337 O O . CYS B 1 118 ? -8.219 0.949 -8.109 1 99 118 CYS B O 1
ATOM 2339 N N . LYS B 1 119 ? -9.336 0.525 -9.969 1 98.88 119 LYS B N 1
ATOM 2340 C CA . LYS B 1 119 ? -9.484 1.945 -10.281 1 98.88 119 LYS B CA 1
ATOM 2341 C C . LYS B 1 119 ? -10.453 2.623 -9.312 1 98.88 119 LYS B C 1
ATOM 2343 O O . LYS B 1 119 ? -10.523 3.852 -9.258 1 98.88 119 LYS B O 1
ATOM 2348 N N . ARG B 1 120 ? -11.195 1.85 -8.578 1 98.88 120 ARG B N 1
ATOM 2349 C CA . ARG B 1 120 ? -12.18 2.408 -7.652 1 98.88 120 ARG B CA 1
ATOM 2350 C C . ARG B 1 120 ? -11.57 2.631 -6.273 1 98.88 120 ARG B C 1
ATOM 2352 O O . ARG B 1 120 ? -11.664 3.729 -5.719 1 98.88 120 ARG B O 1
ATOM 2359 N N . CYS B 1 121 ? -10.898 1.648 -5.727 1 98.94 121 CYS B N 1
ATOM 2360 C CA . CYS B 1 121 ? -10.445 1.776 -4.348 1 98.94 121 CYS B CA 1
ATOM 2361 C C . CYS B 1 121 ? -8.93 1.926 -4.281 1 98.94 121 CYS B C 1
ATOM 2363 O O . CYS B 1 121 ? -8.375 2.172 -3.211 1 98.94 121 CYS B O 1
ATOM 2365 N N . GLY B 1 122 ? -8.242 1.699 -5.371 1 98.94 122 GLY B N 1
ATOM 2366 C CA . GLY B 1 122 ? -6.816 1.974 -5.449 1 98.94 122 GLY B CA 1
ATOM 2367 C C . GLY B 1 122 ? -5.957 0.811 -4.992 1 98.94 122 GLY B C 1
ATOM 2368 O O . GLY B 1 122 ? -4.73 0.879 -5.047 1 98.94 122 GLY B O 1
ATOM 2369 N N . VAL B 1 123 ? -6.531 -0.339 -4.605 1 99 123 VAL B N 1
ATOM 2370 C CA . VAL B 1 123 ? -5.785 -1.455 -4.035 1 99 123 VAL B CA 1
ATOM 2371 C C . VAL B 1 123 ? -5.129 -2.264 -5.152 1 99 123 VAL B C 1
ATOM 2373 O O . VAL B 1 123 ? -5.777 -2.6 -6.145 1 99 123 VAL B O 1
ATOM 2376 N N . GLN B 1 124 ? -3.873 -2.467 -5.016 1 99 124 GLN B N 1
ATOM 2377 C CA . GLN B 1 124 ? -3.152 -3.455 -5.809 1 99 124 GLN B CA 1
ATOM 2378 C C . GLN B 1 124 ? -3.119 -4.809 -5.105 1 99 124 GLN B C 1
ATOM 2380 O O . GLN B 1 124 ? -2.326 -5.016 -4.188 1 99 124 GLN B O 1
ATOM 2385 N N . SER B 1 125 ? -3.941 -5.719 -5.641 1 99 125 SER B N 1
ATOM 2386 C CA . SER B 1 125 ? -4.023 -7.016 -4.973 1 99 125 SER B CA 1
ATOM 2387 C C . SER B 1 125 ? -3.139 -8.047 -5.66 1 99 125 SER B C 1
ATOM 2389 O O . SER B 1 125 ? -2.844 -9.102 -5.09 1 99 125 SER B O 1
ATOM 2391 N N . PHE B 1 126 ? -2.746 -7.742 -6.848 1 99 126 PHE B N 1
ATOM 2392 C CA . PHE B 1 126 ? -1.789 -8.523 -7.625 1 99 126 PHE B CA 1
ATOM 2393 C C . PHE B 1 126 ? -1.16 -7.672 -8.719 1 99 126 PHE B C 1
ATOM 2395 O O . PHE B 1 126 ? -1.615 -6.559 -8.992 1 99 126 PHE B O 1
ATOM 2402 N N . TYR B 1 127 ? -0.093 -8.164 -9.273 1 98.94 127 TYR B N 1
ATOM 2403 C CA . TYR B 1 127 ? 0.551 -7.555 -10.438 1 98.94 127 TYR B CA 1
ATOM 2404 C C . TYR B 1 127 ? 1.396 -8.578 -11.188 1 98.94 127 TYR B C 1
ATOM 2406 O O . TYR B 1 127 ? 1.489 -9.734 -10.781 1 98.94 127 TYR B O 1
ATOM 2414 N N . THR B 1 128 ? 1.974 -8.164 -12.32 1 98.94 128 THR B N 1
ATOM 2415 C CA . THR B 1 128 ? 2.934 -8.984 -13.055 1 98.94 128 THR B CA 1
ATOM 2416 C C . THR B 1 128 ? 4.352 -8.445 -12.867 1 98.94 128 THR B C 1
ATOM 2418 O O . THR B 1 128 ? 4.672 -7.355 -13.344 1 98.94 128 THR B O 1
ATOM 2421 N N . PRO B 1 129 ? 5.184 -9.242 -12.219 1 98.81 129 PRO B N 1
ATOM 2422 C CA . PRO B 1 129 ? 6.527 -8.758 -11.898 1 98.81 129 PRO B CA 1
ATOM 2423 C C . PRO B 1 129 ? 7.453 -8.75 -13.109 1 98.81 129 PRO B C 1
ATOM 2425 O O . PRO B 1 129 ? 7.336 -9.609 -13.984 1 98.81 129 PRO B O 1
ATOM 2428 N N . ARG B 1 130 ? 8.344 -7.828 -13.094 1 98.44 130 ARG B N 1
ATOM 2429 C CA . ARG B 1 130 ? 9.43 -7.832 -14.078 1 98.44 130 ARG B CA 1
ATOM 2430 C C . ARG B 1 130 ? 10.234 -9.125 -14 1 98.44 130 ARG B C 1
ATOM 2432 O O . ARG B 1 130 ? 10.625 -9.68 -15.031 1 98.44 130 ARG B O 1
ATOM 2439 N N . SER B 1 131 ? 10.484 -9.648 -12.82 1 98.12 131 SER B N 1
ATOM 2440 C CA . SER B 1 131 ? 11.281 -10.852 -12.617 1 98.12 131 SER B CA 1
ATOM 2441 C C . SER B 1 131 ? 10.562 -12.086 -13.148 1 98.12 131 SER B C 1
ATOM 2443 O O . SER B 1 131 ? 11.195 -13.109 -13.406 1 98.12 131 SER B O 1
ATOM 2445 N N . ASN B 1 132 ? 9.25 -12.047 -13.234 1 98.44 132 ASN B N 1
ATOM 2446 C CA . ASN B 1 132 ? 8.414 -13.195 -13.562 1 98.44 132 ASN B CA 1
ATOM 2447 C C . ASN B 1 132 ? 7.27 -12.805 -14.5 1 98.44 132 ASN B C 1
ATOM 2449 O O . ASN B 1 132 ? 6.102 -12.906 -14.125 1 98.44 132 ASN B O 1
ATOM 2453 N N . PRO B 1 133 ? 7.586 -12.477 -15.727 1 97.56 133 PRO B N 1
ATOM 2454 C CA . PRO B 1 133 ? 6.562 -11.961 -16.641 1 97.56 133 PRO B CA 1
ATOM 2455 C C . PRO B 1 133 ? 5.477 -12.992 -16.938 1 97.56 133 PRO B C 1
ATOM 2457 O O . PRO B 1 133 ? 4.391 -12.633 -17.406 1 97.56 133 PRO B O 1
ATOM 2460 N N . GLY B 1 134 ? 5.707 -14.289 -16.688 1 97.56 134 GLY B N 1
ATOM 2461 C CA . GLY B 1 134 ? 4.742 -15.352 -16.953 1 97.56 134 GLY B CA 1
ATOM 2462 C C . GLY B 1 134 ? 3.885 -15.688 -15.742 1 97.56 134 GLY B C 1
ATOM 2463 O O . GLY B 1 134 ? 3.133 -16.656 -15.766 1 97.56 134 GLY B O 1
ATOM 2464 N N . GLY B 1 135 ? 3.982 -14.906 -14.695 1 98.69 135 GLY B N 1
ATOM 2465 C CA . GLY B 1 135 ? 3.236 -15.156 -13.477 1 98.69 135 GLY B CA 1
ATOM 2466 C C . GLY B 1 135 ? 2.709 -13.883 -12.828 1 98.69 135 GLY B C 1
ATOM 2467 O O . GLY B 1 135 ? 2.58 -12.852 -13.492 1 98.69 135 GLY B O 1
ATOM 2468 N N . PHE B 1 136 ? 2.297 -14.109 -11.594 1 98.94 136 PHE B N 1
ATOM 2469 C CA . PHE B 1 136 ? 1.733 -13.008 -10.828 1 98.94 136 PHE B CA 1
ATOM 2470 C C . PHE B 1 136 ? 2.41 -12.891 -9.469 1 98.94 136 PHE B C 1
ATOM 2472 O O . PHE B 1 136 ? 2.779 -13.898 -8.867 1 98.94 136 PHE B O 1
ATOM 2479 N N . GLY B 1 137 ? 2.65 -11.711 -9.055 1 98.94 137 GLY B N 1
ATOM 2480 C CA . GLY B 1 137 ? 2.867 -11.398 -7.652 1 98.94 137 GLY B CA 1
ATOM 2481 C C . GLY B 1 137 ? 1.583 -11.086 -6.902 1 98.94 137 GLY B C 1
ATOM 2482 O O . GLY B 1 137 ? 0.853 -10.164 -7.27 1 98.94 137 GLY B O 1
ATOM 2483 N N . ILE B 1 138 ? 1.29 -11.852 -5.883 1 99 138 ILE B N 1
ATOM 2484 C CA . ILE B 1 138 ? 0.057 -11.703 -5.117 1 99 138 ILE B CA 1
ATOM 2485 C C . ILE B 1 138 ? 0.357 -11.031 -3.781 1 99 138 ILE B C 1
ATOM 2487 O O . ILE B 1 138 ? 1.292 -11.422 -3.078 1 99 138 ILE B O 1
ATOM 2491 N N . ALA B 1 139 ? -0.441 -10.031 -3.508 1 99 139 ALA B N 1
ATOM 2492 C CA . ALA B 1 139 ? -0.327 -9.375 -2.207 1 99 139 ALA B CA 1
ATOM 2493 C C . ALA B 1 139 ? -0.965 -10.219 -1.109 1 99 139 ALA B C 1
ATOM 2495 O O . ALA B 1 139 ? -2.188 -10.383 -1.073 1 99 139 ALA B O 1
ATOM 2496 N N . PRO B 1 140 ? -0.192 -10.711 -0.175 1 98.94 140 PRO B N 1
ATOM 2497 C CA . PRO B 1 140 ? -0.783 -11.594 0.839 1 98.94 140 PRO B CA 1
ATOM 2498 C C . PRO B 1 140 ? -1.802 -10.875 1.719 1 98.94 140 PRO B C 1
ATOM 2500 O O . PRO B 1 140 ? -2.756 -11.492 2.197 1 98.94 140 PRO B O 1
ATOM 2503 N N . HIS B 1 141 ? -1.668 -9.594 1.877 1 98.88 141 HIS B N 1
ATOM 2504 C CA . HIS B 1 141 ? -2.557 -8.797 2.721 1 98.88 141 HIS B CA 1
ATOM 2505 C C . HIS B 1 141 ? -3.893 -8.555 2.033 1 98.88 141 HIS B C 1
ATOM 2507 O O . HIS B 1 141 ? -4.797 -7.953 2.621 1 98.88 141 HIS B O 1
ATOM 2513 N N . CYS B 1 142 ? -4.031 -9.047 0.818 1 98.94 142 CYS B N 1
ATOM 2514 C CA . CYS B 1 142 ? -5.293 -8.922 0.1 1 98.94 142 CYS B CA 1
ATOM 2515 C C . CYS B 1 142 ? -6.004 -10.266 0.005 1 98.94 142 CYS B C 1
ATOM 2517 O O . CYS B 1 142 ? -7.066 -10.367 -0.607 1 98.94 142 CYS B O 1
ATOM 2519 N N . LEU B 1 143 ? -5.41 -11.297 0.585 1 98.94 143 LEU B N 1
ATOM 2520 C CA . LEU B 1 143 ? -6.062 -12.602 0.631 1 98.94 143 LEU B CA 1
ATOM 2521 C C . LEU B 1 143 ? -7.195 -12.602 1.651 1 98.94 143 LEU B C 1
ATOM 2523 O O . LEU B 1 143 ? -7.105 -11.945 2.691 1 98.94 143 LEU B O 1
ATOM 2527 N N . ASP B 1 144 ? -8.188 -13.359 1.271 1 98.88 144 ASP B N 1
ATOM 2528 C CA . ASP B 1 144 ? -9.188 -13.664 2.293 1 98.88 144 ASP B CA 1
ATOM 2529 C C . ASP B 1 144 ? -8.586 -14.516 3.408 1 98.88 144 ASP B C 1
ATOM 2531 O O . ASP B 1 144 ? -7.66 -15.297 3.172 1 98.88 144 ASP B O 1
ATOM 2535 N N . GLU B 1 145 ? -9.141 -14.367 4.609 1 98.25 145 GLU B N 1
ATOM 2536 C CA . GLU B 1 145 ? -8.602 -15.062 5.777 1 98.25 145 GLU B CA 1
ATOM 2537 C C . GLU B 1 145 ? -8.914 -16.547 5.73 1 98.25 145 GLU B C 1
ATOM 2539 O O . GLU B 1 145 ? -9.914 -16.969 5.145 1 98.25 145 GLU B O 1
ATOM 2544 N N . GLY B 1 146 ? -7.98 -17.438 6.34 1 98.25 146 GLY B N 1
ATOM 2545 C CA . GLY B 1 146 ? -8.375 -18.812 6.641 1 98.25 146 GLY B CA 1
ATOM 2546 C C . GLY B 1 146 ? -7.484 -19.844 5.977 1 98.25 146 GLY B C 1
ATOM 2547 O O 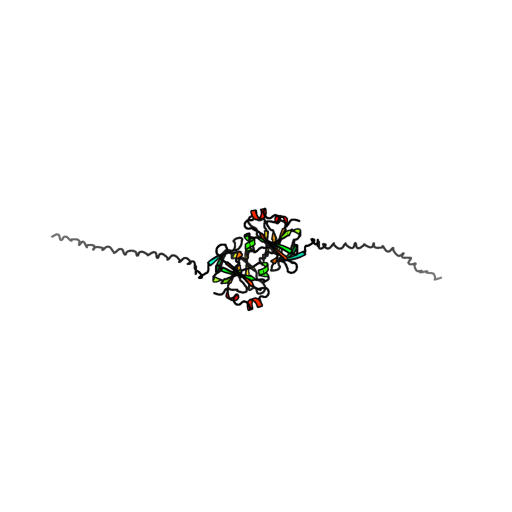. GLY B 1 146 ? -7.496 -21.016 6.359 1 98.25 146 GLY B O 1
ATOM 2548 N N . THR B 1 147 ? -6.68 -19.406 5.055 1 98.69 147 THR B N 1
ATOM 2549 C CA . THR B 1 147 ? -5.969 -20.438 4.309 1 98.69 147 THR B CA 1
ATOM 2550 C C . THR B 1 147 ? -4.461 -20.328 4.516 1 98.69 147 THR B C 1
ATOM 2552 O O . THR B 1 147 ? -3.711 -21.25 4.203 1 98.69 147 THR B O 1
ATOM 2555 N N . VAL B 1 148 ? -3.965 -19.203 5.039 1 98.81 148 VAL B N 1
ATOM 2556 C CA . VAL B 1 148 ? -2.533 -19 5.23 1 98.81 148 VAL B CA 1
ATOM 2557 C C . VAL B 1 148 ? -2.105 -19.562 6.582 1 98.81 148 VAL B C 1
ATOM 2559 O O . VAL B 1 148 ? -2.664 -19.203 7.617 1 98.81 148 VAL B O 1
ATOM 2562 N N . ARG B 1 149 ? -1.182 -20.422 6.516 1 98.56 149 ARG B N 1
ATOM 2563 C CA . ARG B 1 149 ? -0.672 -21.016 7.746 1 98.56 149 ARG B CA 1
ATOM 2564 C C . ARG B 1 149 ? 0.532 -20.234 8.273 1 98.56 149 ARG B C 1
ATOM 2566 O O . ARG B 1 149 ? 0.652 -20.016 9.477 1 98.56 149 ARG B O 1
ATOM 2573 N N . SER B 1 150 ? 1.48 -19.891 7.406 1 98.5 150 SER B N 1
ATOM 2574 C CA . SER B 1 150 ? 2.662 -19.141 7.816 1 98.5 150 SER B CA 1
ATOM 2575 C C . SER B 1 150 ? 3.217 -18.312 6.664 1 98.5 150 SER B C 1
ATOM 2577 O O . SER B 1 150 ? 2.842 -18.516 5.508 1 98.5 150 SER B O 1
ATOM 2579 N N . MET B 1 151 ? 4.098 -17.344 7.09 1 98.62 151 MET B N 1
ATOM 2580 C CA . MET B 1 151 ? 4.773 -16.5 6.105 1 98.62 151 MET B CA 1
ATOM 2581 C C . MET B 1 151 ? 6.246 -16.328 6.457 1 98.62 151 MET B C 1
ATOM 2583 O O . MET B 1 151 ? 6.598 -16.203 7.633 1 98.62 151 MET B O 1
ATOM 2587 N N . VAL B 1 152 ? 7.043 -16.406 5.465 1 98.62 152 VAL B N 1
ATOM 2588 C CA . VAL B 1 152 ? 8.438 -15.992 5.562 1 98.62 152 VAL B CA 1
ATOM 2589 C C . VAL B 1 152 ? 8.688 -14.805 4.633 1 98.62 152 VAL B C 1
ATOM 2591 O O . VAL B 1 152 ? 8.266 -14.82 3.475 1 98.62 152 VAL B O 1
ATOM 2594 N N . ILE B 1 153 ? 9.352 -13.766 5.109 1 98.69 153 ILE B N 1
ATOM 2595 C CA . ILE B 1 153 ? 9.641 -12.578 4.32 1 98.69 153 ILE B CA 1
ATOM 2596 C C . ILE B 1 153 ? 11.117 -12.562 3.932 1 98.69 153 ILE B C 1
ATOM 2598 O O . ILE B 1 153 ? 11.992 -12.734 4.785 1 98.69 153 ILE B O 1
ATOM 2602 N N . GLU B 1 154 ? 11.336 -12.383 2.699 1 98.56 154 GLU B N 1
ATOM 2603 C CA . GLU B 1 154 ? 12.68 -12.227 2.148 1 98.56 154 GLU B CA 1
ATOM 2604 C C . GLU B 1 154 ? 12.875 -10.82 1.585 1 98.56 154 GLU B C 1
ATOM 2606 O O . GLU B 1 154 ? 12.133 -10.383 0.704 1 98.56 154 GLU B O 1
ATOM 2611 N N . GLU B 1 155 ? 13.836 -10.133 2.086 1 98.5 155 GLU B N 1
ATOM 2612 C CA . GLU B 1 155 ? 14.172 -8.828 1.524 1 98.5 155 GLU B CA 1
ATOM 2613 C C . GLU B 1 155 ? 14.82 -8.969 0.151 1 98.5 155 GLU B C 1
ATOM 2615 O O . GLU B 1 155 ? 15.633 -9.867 -0.068 1 98.5 155 GLU B O 1
ATOM 2620 N N . PHE B 1 156 ? 14.477 -8.156 -0.742 1 98.62 156 PHE B N 1
ATOM 2621 C CA . PHE B 1 156 ? 15.039 -8.102 -2.088 1 98.62 156 PHE B CA 1
ATOM 2622 C C . PHE B 1 156 ? 15.508 -6.691 -2.426 1 98.62 156 PHE B C 1
ATOM 2624 O O . PHE B 1 156 ? 14.766 -5.727 -2.234 1 98.62 156 PHE B O 1
ATOM 2631 N N . ASN B 1 157 ? 16.703 -6.578 -2.928 1 98.62 157 ASN B N 1
ATOM 2632 C CA . ASN B 1 157 ? 17.266 -5.27 -3.234 1 98.62 157 ASN B CA 1
ATOM 2633 C C . ASN B 1 157 ? 16.891 -4.812 -4.641 1 98.62 157 ASN B C 1
ATOM 2635 O O . ASN B 1 157 ? 17.734 -4.801 -5.539 1 98.62 157 ASN B O 1
ATOM 2639 N N . GLY B 1 158 ? 15.703 -4.281 -4.762 1 98.38 158 GLY B N 1
ATOM 2640 C CA . GLY B 1 158 ? 15.234 -3.766 -6.039 1 98.38 158 GLY B CA 1
ATOM 2641 C C . GLY B 1 158 ? 15.875 -2.439 -6.414 1 98.38 158 GLY B C 1
ATOM 2642 O O . GLY B 1 158 ? 15.812 -2.021 -7.574 1 98.38 158 GLY B O 1
ATOM 2643 N N . SER B 1 159 ? 16.422 -1.742 -5.438 1 98.25 159 SER B N 1
ATOM 2644 C CA . SER B 1 159 ? 17.109 -0.499 -5.734 1 98.25 159 SER B CA 1
ATOM 2645 C C . SER B 1 159 ? 18.391 -0.759 -6.539 1 98.25 159 SER B C 1
ATOM 2647 O O . SER B 1 159 ? 18.844 0.107 -7.289 1 98.25 159 SER B O 1
ATOM 2649 N N . ASP B 1 160 ? 18.984 -1.882 -6.324 1 98.25 160 ASP B N 1
ATOM 2650 C CA . ASP B 1 160 ? 20.078 -2.396 -7.156 1 98.25 160 ASP B CA 1
ATOM 2651 C C . ASP B 1 160 ? 19.641 -3.643 -7.922 1 98.25 160 ASP B C 1
ATOM 2653 O O . ASP B 1 160 ? 20.156 -4.734 -7.699 1 98.25 160 ASP B O 1
ATOM 2657 N N . TRP B 1 161 ? 18.781 -3.516 -8.828 1 97.81 161 TRP B N 1
ATOM 2658 C CA . TRP B 1 161 ? 18 -4.555 -9.492 1 97.81 161 TRP B CA 1
ATOM 2659 C C . TRP B 1 161 ? 18.906 -5.539 -10.219 1 97.81 161 TRP B C 1
ATOM 2661 O O . TRP B 1 161 ? 18.797 -6.75 -10.023 1 97.81 161 TRP B O 1
ATOM 2671 N N . GLU B 1 162 ? 19.797 -5.039 -11.07 1 97.06 162 GLU B N 1
ATOM 2672 C CA . GLU B 1 162 ? 20.641 -5.914 -11.891 1 97.06 162 GLU B CA 1
ATOM 2673 C C . GLU B 1 162 ? 21.5 -6.828 -11.023 1 97.06 162 GLU B C 1
ATOM 2675 O O . GLU B 1 162 ? 21.609 -8.023 -11.289 1 97.06 162 GLU B O 1
ATOM 2680 N N . LYS B 1 163 ? 22.078 -6.246 -10.047 1 98.12 163 LYS B N 1
ATOM 2681 C CA . LYS B 1 163 ? 22.906 -7.043 -9.141 1 98.12 163 LYS B CA 1
ATOM 2682 C C . LYS B 1 163 ? 22.047 -8.062 -8.383 1 98.12 163 LYS B C 1
ATOM 2684 O O . LYS B 1 163 ? 22.438 -9.227 -8.258 1 98.12 163 LYS B O 1
ATOM 2689 N N . ALA B 1 164 ? 20.891 -7.613 -7.859 1 98.38 164 ALA B N 1
ATOM 2690 C CA . ALA B 1 164 ? 20 -8.492 -7.109 1 98.38 164 ALA B CA 1
ATOM 2691 C C . ALA B 1 164 ? 19.531 -9.664 -7.973 1 98.38 164 ALA B C 1
ATOM 2693 O O . ALA B 1 164 ? 19.516 -10.805 -7.52 1 98.38 164 ALA B O 1
ATOM 2694 N N . MET B 1 165 ? 19.219 -9.422 -9.203 1 97.44 165 MET B N 1
ATOM 2695 C CA . MET B 1 165 ? 18.719 -10.453 -10.109 1 97.44 165 MET B CA 1
ATOM 2696 C C . MET B 1 165 ? 19.844 -11.43 -10.477 1 97.44 165 MET B C 1
ATOM 2698 O O . MET B 1 165 ? 19.594 -12.625 -10.633 1 97.44 165 MET B O 1
ATOM 2702 N N . LYS B 1 166 ? 20.969 -10.898 -10.641 1 96.56 166 LYS B N 1
ATOM 2703 C CA . LYS B 1 166 ? 22.109 -11.75 -10.938 1 96.56 166 LYS B CA 1
ATOM 2704 C C . LYS B 1 166 ? 22.438 -12.672 -9.766 1 96.56 166 LYS B C 1
ATOM 2706 O O . LYS B 1 166 ? 22.766 -13.844 -9.961 1 96.56 166 LYS B O 1
ATOM 2711 N N . GLU B 1 167 ? 22.234 -12.188 -8.57 1 97.12 167 GLU B N 1
ATOM 2712 C CA . GLU B 1 167 ? 22.641 -12.914 -7.367 1 97.12 167 GLU B CA 1
ATOM 2713 C C . GLU B 1 167 ? 21.547 -13.859 -6.891 1 97.12 167 GLU B C 1
ATOM 2715 O O . GLU B 1 167 ? 21.828 -14.875 -6.254 1 97.12 167 GLU B O 1
ATOM 2720 N N . HIS B 1 168 ? 20.359 -13.445 -7.195 1 95.62 168 HIS B N 1
ATOM 2721 C CA . HIS B 1 168 ? 19.25 -14.289 -6.738 1 95.62 168 HIS B CA 1
ATOM 2722 C C . HIS B 1 168 ? 19.094 -15.523 -7.613 1 95.62 168 HIS B C 1
ATOM 2724 O O . HIS B 1 168 ? 18.781 -15.414 -8.805 1 95.62 168 HIS B O 1
ATOM 2730 N N . LYS B 1 169 ? 19.141 -16.703 -7.176 1 91.19 169 LYS B N 1
ATOM 2731 C CA . LYS B 1 169 ? 19.312 -17.938 -7.926 1 91.19 169 LYS B CA 1
ATOM 2732 C C . LYS B 1 169 ? 17.953 -18.484 -8.375 1 91.19 169 LYS B C 1
ATOM 2734 O O . LYS B 1 169 ? 17.859 -19.172 -9.398 1 91.19 169 LYS B O 1
ATOM 2739 N N . THR B 1 170 ? 16.938 -18.078 -7.672 1 94.06 170 THR B N 1
ATOM 2740 C CA . THR B 1 170 ? 15.734 -18.875 -7.895 1 94.06 170 THR B CA 1
ATOM 2741 C C . THR B 1 170 ? 14.562 -18 -8.312 1 94.06 170 THR B C 1
ATOM 2743 O O . THR B 1 170 ? 13.57 -18.484 -8.852 1 94.06 170 THR B O 1
ATOM 2746 N N . ILE B 1 171 ? 14.586 -16.719 -8.156 1 96.12 171 ILE B N 1
ATOM 2747 C CA . ILE B 1 171 ? 13.398 -15.883 -8.281 1 96.12 171 ILE B CA 1
ATOM 2748 C C . ILE B 1 171 ? 12.867 -15.961 -9.719 1 96.12 171 ILE B C 1
ATOM 2750 O O . ILE B 1 171 ? 11.656 -16 -9.938 1 96.12 171 ILE B O 1
ATOM 2754 N N . LYS B 1 172 ? 13.68 -15.977 -10.648 1 95.25 172 LYS B N 1
ATOM 2755 C CA . LYS B 1 172 ? 13.281 -15.945 -12.047 1 95.25 172 LYS B CA 1
ATOM 2756 C C . LYS B 1 172 ? 12.484 -17.188 -12.422 1 95.25 172 LYS B C 1
ATOM 2758 O O . LYS B 1 172 ? 11.703 -17.172 -13.375 1 95.25 172 LYS B O 1
ATOM 2763 N N . ASN B 1 173 ? 12.648 -18.266 -11.625 1 95.81 173 ASN B N 1
ATOM 2764 C CA . ASN B 1 173 ? 12.039 -19.547 -11.969 1 95.81 173 ASN B CA 1
ATOM 2765 C C . ASN B 1 173 ? 10.75 -19.781 -11.18 1 95.81 173 ASN B C 1
ATOM 2767 O O . ASN B 1 173 ? 10.102 -20.828 -11.336 1 95.81 173 ASN B O 1
ATOM 2771 N N . MET B 1 174 ? 10.352 -18.797 -10.422 1 95.5 174 MET B N 1
ATOM 2772 C CA . MET B 1 174 ? 9.25 -19.016 -9.492 1 95.5 174 MET B CA 1
ATOM 2773 C C . MET B 1 174 ? 7.91 -18.969 -10.211 1 95.5 174 MET B C 1
ATOM 2775 O O . MET B 1 174 ? 6.891 -19.406 -9.672 1 95.5 174 MET B O 1
ATOM 2779 N N . SER B 1 175 ? 7.906 -18.516 -11.414 1 95.06 175 SER B N 1
ATOM 2780 C CA . SER B 1 175 ? 6.656 -18.516 -12.164 1 95.06 175 SER B CA 1
ATOM 2781 C C . SER B 1 175 ? 6.668 -19.578 -13.258 1 95.06 175 SER B C 1
ATOM 2783 O O . SER B 1 175 ? 5.766 -19.625 -14.094 1 95.06 175 SER B O 1
ATOM 2785 N N . LYS B 1 176 ? 7.715 -20.328 -13.25 1 90.81 176 LYS B N 1
ATOM 2786 C CA . LYS B 1 176 ? 7.797 -21.391 -14.234 1 90.81 176 LYS B CA 1
ATOM 2787 C C . LYS B 1 176 ? 7.191 -22.688 -13.695 1 90.81 176 LYS B C 1
ATOM 2789 O O . LYS B 1 176 ? 7.25 -22.953 -12.492 1 90.81 176 LYS B O 1
ATOM 2794 N N . GLU B 1 177 ? 6.402 -23.406 -14.586 1 81.25 177 GLU B N 1
ATOM 2795 C CA . GLU B 1 177 ? 5.82 -24.703 -14.242 1 81.25 177 GLU B CA 1
ATOM 2796 C C . GLU B 1 177 ? 6.699 -25.844 -14.734 1 81.25 177 GLU B C 1
ATOM 2798 O O . GLU B 1 177 ? 7.418 -25.703 -15.727 1 81.25 177 GLU B O 1
#

InterPro domains:
  IPR006913 CENP-V/GFA domain [PF04828] (50-146)
  IPR006913 CENP-V/GFA domain [PS51891] (50-162)
  IPR011057 Mss4-like superfamily [SSF51316] (28-157)
  IPR052355 Centromere protein V-like [PTHR28620] (45-176)

Foldseek 3Di:
DDDDPDPDDPPPDDPPDPDDPPPPPPPPPPPPPPPPPPPCCCVPVQWDKWKFADDVPQWIKIFIGHLEFEKEQEDPDVCVVLVDIFGKEAAVRMGTDGHPVQWDWDADDVRLKTQIAGNPRGDGQKTQDSLESRIITGRPVGIDDDRRDYYDYDYAYVVPPVVRSVPDDPSSCRRPD/DCPPPPDDPPPPDDPPPDPPPPDPPPPPPPPPPDPDPPPVCPVPVQWDKWKFADDVPQWIKIFIGHLEFEKEQEDPDVCVVLVDIFGKEAAVRMGTDGHPVQWDWDADDVRLKTQIAGNPRGDGQKTQDSLESRIITGRPVGIDPDRRDYYDYDYAYVVPPVVRSVPDDPSSCRRPD

Secondary structure (DSSP, 8-state):
--------------------------------------------TT-EEEEEE-SSSS-EEEEEE-SEEEEEEE-SHHHHHHT-EEEEEEGGGEEEEE-GGGEEEE--TTS-SBEEEETTT----EEB-TT-TTEEEE-GGGBPTTS--EEEEEEE-GGGHHHHHHH-SSGGGTT--/--------------------------------------------TT-EEEEEE-SSSS-EEEEEE-SEEEEEEE-SHHHHHHT-EEEEEEGGGEEEEE-GGGEEEE--TTS-SBEEEETTT----EEB-TT-TTEEEE-GGGBPTTS--EEEEEEE-GGGHHHHHHH-SSGGGTT--

Organism: Myotis myotis (NCBI:txid51298)

Solvent-accessible surface area (backbone atoms only — not comparable to full-atom values): 20380 Å² total; per-residue (Å²): 138,83,74,78,78,76,82,80,80,81,81,80,77,82,79,74,82,76,81,79,75,77,73,73,76,74,70,73,72,71,69,70,72,75,76,64,76,64,75,75,63,71,68,52,84,81,43,38,79,43,43,32,28,37,79,83,57,57,32,28,33,38,33,54,39,52,35,61,40,63,30,38,44,38,57,20,74,62,29,41,42,44,51,48,44,27,30,66,34,29,44,90,38,49,44,81,74,40,33,78,87,42,52,40,71,28,66,56,94,87,52,61,31,38,46,31,22,31,70,65,64,36,22,51,34,40,30,27,36,62,67,24,70,62,16,32,30,36,23,68,63,24,43,55,86,91,56,73,74,45,76,46,80,41,80,40,53,40,72,49,41,70,61,40,57,70,68,47,87,54,63,64,54,49,24,61,132,134,84,81,76,81,75,79,79,75,76,77,80,76,79,76,72,80,76,79,77,76,77,75,74,74,75,70,73,73,71,71,71,72,74,77,63,77,62,76,76,63,72,68,53,83,82,43,40,79,41,43,32,30,38,78,82,59,58,32,28,33,39,34,54,40,52,33,61,40,62,29,38,44,38,58,21,73,62,31,41,44,44,52,49,44,26,30,67,32,29,43,90,38,51,43,80,74,40,33,80,89,41,53,41,72,27,67,56,94,88,51,59,32,38,46,30,22,33,70,66,66,34,23,51,35,40,32,27,36,60,68,24,71,63,17,35,30,36,23,69,64,23,43,55,86,88,56,73,75,45,78,45,81,41,80,39,53,42,72,48,42,71,62,40,57,70,67,46,87,54,65,63,54,48,23,60,131

Sequence (354 aa):
MGMCLQPRYMPLTGIEPGTLQSAGRHSIHWAKPVRARLNFLHEYQGLVKHTGGCHCGAVRFEVWASADLHIFDCNCSVCKKKQNRHFIVPASRFKLLKGAESITTYTFNTHKAQHTFCKRCGVQSFYTPRSNPGGFGIAPHCLDEGTVRSMVIEEFNGSDWEKAMKEHKTIKNMSKEMGMCLQPRYMPLTGIEPGTLQSAGRHSIHWAKPVRARLNFLHEYQGLVKHTGGCHCGAVRFEVWASADLHIFDCNCSVCKKKQNRHFIVPASRFKLLKGAESITTYTFNTHKAQHTFCKRCGVQSFYTPRSNPGGFGIAPHCLDEGTVRSMVIEEFNGSDWEKAMKEHKTIKNMSKE

pLDDT: mean 81.59, std 28.88, range [20.02, 99.0]